Protein AF-A0A941B6Q7-F1 (afdb_monomer)

Nearest PDB structures (foldseek):
  4p0d-assembly1_A  TM=7.762E-01  e=2.749E-01  Streptococcus pyogenes MGAS10394
  2ww8-assembly1_A  TM=6.132E-01  e=9.251E-01  Streptococcus pneumoniae
  3rkp-assembly2_B  TM=2.914E-01  e=4.454E-02  Bacillus cereus ATCC 14579
  7sf2-assembly1_B  TM=4.853E-01  e=1.219E+00  Bacteroides cellulosilyticus DSM 14838
  1bf8-assembly1_A  TM=3.334E-01  e=3.476E+00  Escherichia coli

pLDDT: mean 83.56, std 17.42, range [37.22, 98.56]

Mean predicted aligned error: 9.11 Å

Foldseek 3Di:
DDDDDDDDDPDDPPPPDDDDDDWAFFAKEQEAALAPRHGDQWWKFWDPDDPQDPPPPPPDPVVVVVVCPPQAPTHTFDDDPDGRMGTDIDDPGDDPFTWMKIGDPLQQWAIAIEGHGTDDPVRQVVCVVVVHDDADRYFYAHTYGGPNHDDDQQFWWEWAFEAEPVRAGFAFKKKWKAFPVPRHTQWIWTYHLRRIITTTGDDPPPPDPDPFFDKGKIKMKIWGAPDQPPPDDPSCVSNSCSRHDYQYFDDPPDDGVSRSVNDDGPNRPFIDIDMDMITRRDYDYDPDHHYTD

Solvent-accessible surface area (backbone atoms only — not comparable to full-atom values): 17215 Å² total; per-residue (Å²): 136,87,76,83,78,79,81,78,85,82,70,84,83,74,74,75,77,84,82,84,81,87,81,52,79,42,38,34,40,36,33,19,30,60,88,76,70,43,64,30,91,60,47,46,28,35,77,82,52,72,80,88,58,88,66,78,78,65,96,45,76,69,58,51,57,73,71,46,71,83,73,70,92,54,46,65,50,53,69,52,100,52,77,27,29,31,49,40,59,61,54,102,75,66,62,65,60,41,47,35,38,41,40,33,95,76,33,37,35,32,65,47,31,36,36,42,53,50,73,48,70,69,57,52,50,53,43,57,73,68,68,52,82,80,75,84,52,63,46,65,34,39,33,34,41,17,82,62,43,81,76,64,95,57,42,28,33,40,43,48,37,32,19,33,87,86,66,48,56,36,47,60,24,39,37,41,33,24,36,61,88,79,70,42,81,48,39,62,29,34,19,31,85,64,8,33,27,34,34,56,46,54,84,70,77,84,84,60,94,60,6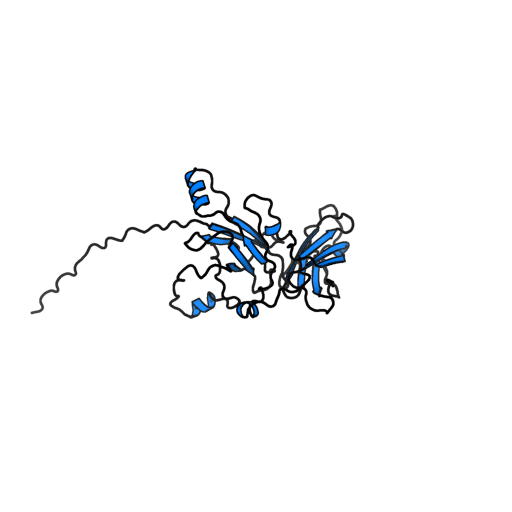0,80,60,48,72,49,54,32,32,37,39,39,30,22,55,73,60,82,71,75,85,61,57,82,78,42,70,70,35,94,64,63,76,55,66,73,40,73,43,63,58,86,92,56,87,55,50,51,36,63,58,72,55,77,54,85,71,36,70,25,64,34,76,48,78,45,81,44,36,44,48,33,70,43,65,69,96,62,67,46,68,40,112

Secondary structure (DSSP, 8-state):
--PPPPPP------PPPP------EEEEEEEEETTT-SBP--EEEESS----S-----SSHHHHHHH--TTS-PPBPEE-SSTTEEEEE--TT--SSEEEEEE-TTSSB--EEEEE----HHHHHHHHHTTPPPPP-EEEEEE-B-TT----TT--EEEEEEE-TTS-B-TT-EEEEEETTT--EEEEEEB-TTSEEEEE-----TT--PPTT-EEEEEEEEEE-SSPPP---TTGGG-TTTTPPEEEPPPTTS--TTTTT-SPPTT--EEEEEEEEEETT-EE--SSPEEP-

Radius of gyration: 25.25 Å; Cα contacts (8 Å, |Δi|>4): 572; chains: 1; bounding box: 82×73×62 Å

Structure (mmCIF, N/CA/C/O backbone):
data_AF-A0A941B6Q7-F1
#
_entry.id   AF-A0A941B6Q7-F1
#
loop_
_atom_site.group_PDB
_atom_site.id
_atom_site.type_symbol
_atom_site.label_atom_id
_atom_site.label_alt_id
_atom_site.label_comp_id
_atom_site.label_asym_id
_atom_site.label_entity_id
_atom_site.label_seq_id
_atom_site.pdbx_PDB_ins_code
_atom_site.Cartn_x
_atom_site.Cartn_y
_atom_site.Cartn_z
_atom_site.occupancy
_atom_site.B_iso_or_equiv
_atom_site.auth_seq_id
_atom_site.auth_comp_id
_atom_site.auth_asym_id
_atom_site.auth_atom_id
_atom_site.pdbx_PDB_model_num
ATOM 1 N N . MET A 1 1 ? 58.578 -56.220 -30.949 1.00 45.94 1 MET A N 1
ATOM 2 C CA . MET A 1 1 ? 59.125 -54.891 -31.292 1.00 45.94 1 MET A CA 1
ATOM 3 C C . MET A 1 1 ? 58.007 -53.874 -31.134 1.00 45.94 1 MET A C 1
ATOM 5 O O . MET A 1 1 ? 57.142 -53.781 -31.991 1.00 45.94 1 MET A O 1
ATOM 9 N N . THR A 1 2 ? 57.953 -53.215 -29.982 1.00 49.06 2 THR A N 1
ATOM 10 C CA . THR A 1 2 ? 56.969 -52.183 -29.631 1.00 49.06 2 THR A CA 1
ATOM 11 C C . THR A 1 2 ? 57.489 -50.838 -30.131 1.00 49.06 2 THR A C 1
ATOM 13 O O . THR A 1 2 ? 58.446 -50.300 -29.581 1.00 49.06 2 THR A O 1
ATOM 16 N N . GLY A 1 3 ? 56.914 -50.335 -31.226 1.00 57.09 3 GLY A N 1
ATOM 17 C CA . GLY A 1 3 ? 57.237 -49.008 -31.753 1.00 57.09 3 GLY A CA 1
ATOM 18 C C . GLY A 1 3 ? 56.698 -47.896 -30.839 1.00 57.09 3 GLY A C 1
ATOM 19 O O . GLY A 1 3 ? 55.658 -48.095 -30.207 1.00 57.09 3 GLY A O 1
ATOM 20 N N . PRO A 1 4 ? 57.386 -46.745 -30.738 1.00 64.12 4 PRO A N 1
ATOM 21 C CA . PRO A 1 4 ? 56.951 -45.640 -29.892 1.00 64.12 4 PRO A CA 1
ATOM 22 C C . PRO A 1 4 ? 55.638 -45.038 -30.409 1.00 64.12 4 PRO A C 1
ATOM 24 O O . PRO A 1 4 ? 55.461 -44.844 -31.613 1.00 64.12 4 PRO A O 1
ATOM 27 N N . LEU A 1 5 ? 54.718 -44.744 -29.485 1.00 67.94 5 LEU A N 1
ATOM 28 C CA . LEU A 1 5 ? 53.469 -44.046 -29.787 1.00 67.94 5 LEU A CA 1
ATOM 29 C C . LEU A 1 5 ? 53.766 -42.654 -30.380 1.00 67.94 5 LEU A C 1
ATOM 31 O O . LEU A 1 5 ? 54.642 -41.955 -29.863 1.00 67.94 5 LEU A O 1
ATOM 35 N N . PRO A 1 6 ? 53.028 -42.221 -31.418 1.00 72.44 6 PRO A N 1
ATOM 36 C CA . PRO A 1 6 ? 53.168 -40.875 -31.956 1.00 72.44 6 PRO A CA 1
ATOM 37 C C . PRO A 1 6 ? 52.765 -39.827 -30.901 1.00 72.44 6 PRO A C 1
ATOM 39 O O . PRO A 1 6 ? 51.826 -40.059 -30.131 1.00 72.44 6 PRO A O 1
ATOM 42 N N . PRO A 1 7 ? 53.450 -38.670 -30.849 1.00 71.88 7 PRO A N 1
ATOM 43 C CA . PRO A 1 7 ? 53.114 -37.603 -29.915 1.00 71.88 7 PRO A CA 1
ATOM 44 C C . PRO A 1 7 ? 51.705 -37.067 -30.193 1.00 71.88 7 PRO A C 1
ATOM 46 O O . PRO A 1 7 ? 51.319 -36.851 -31.343 1.00 71.88 7 PRO A O 1
ATOM 49 N N . ALA A 1 8 ? 50.938 -36.841 -29.125 1.00 70.44 8 ALA A N 1
ATOM 50 C CA . ALA A 1 8 ? 49.618 -36.232 -29.218 1.00 70.44 8 ALA A CA 1
ATOM 51 C C . ALA A 1 8 ? 49.725 -34.824 -29.843 1.00 70.44 8 ALA A C 1
ATOM 53 O O . ALA A 1 8 ? 50.617 -34.061 -29.458 1.00 70.44 8 ALA A O 1
ATOM 54 N N . PRO A 1 9 ? 48.836 -34.452 -30.782 1.00 65.06 9 PRO A N 1
ATOM 55 C CA . PRO A 1 9 ? 48.864 -33.132 -31.396 1.00 65.06 9 PRO A CA 1
ATOM 56 C C . PRO A 1 9 ? 48.583 -32.057 -30.339 1.00 65.06 9 PRO A C 1
ATOM 58 O O . PRO A 1 9 ? 47.464 -31.917 -29.848 1.00 65.06 9 PRO A O 1
ATOM 61 N N . GLN A 1 10 ? 49.612 -31.280 -29.997 1.00 62.62 10 GLN A N 1
ATOM 62 C CA . GLN A 1 10 ? 49.489 -30.058 -29.207 1.00 62.62 10 GLN A CA 1
ATOM 63 C C . GLN A 1 10 ? 48.934 -28.946 -30.105 1.00 62.62 10 GLN A C 1
ATOM 65 O O . GLN A 1 10 ? 49.665 -28.095 -30.606 1.00 62.62 10 GLN A O 1
ATOM 70 N N . GLY A 1 11 ? 47.627 -28.983 -30.366 1.00 66.06 11 GLY A N 1
ATOM 71 C CA . GLY A 1 11 ? 46.935 -27.851 -30.975 1.00 66.06 11 GLY A CA 1
ATOM 72 C C . GLY A 1 11 ? 46.950 -26.654 -30.013 1.00 66.06 11 GLY A C 1
ATOM 73 O O . GLY A 1 11 ? 46.722 -26.849 -28.815 1.00 66.06 11 GLY A O 1
ATOM 74 N N . PRO A 1 12 ? 47.209 -25.421 -30.482 1.00 64.50 12 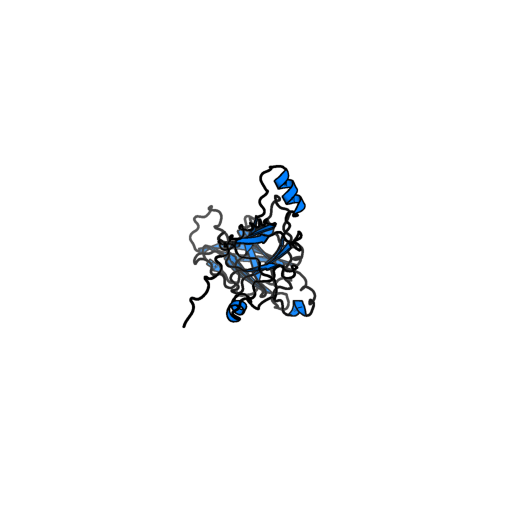PRO A N 1
ATOM 75 C CA . PRO A 1 12 ? 47.154 -24.247 -29.624 1.00 64.50 12 PRO A CA 1
ATOM 76 C C . PRO A 1 12 ? 45.722 -24.061 -29.110 1.00 64.50 12 PRO A C 1
ATOM 78 O O . PRO A 1 12 ? 44.802 -23.774 -29.876 1.00 64.50 12 PRO A O 1
ATOM 81 N N . PHE A 1 13 ? 45.533 -24.213 -27.798 1.00 60.62 13 PHE A N 1
ATOM 82 C CA . PHE A 1 13 ? 44.330 -23.782 -27.089 1.00 60.62 13 PHE A CA 1
ATOM 83 C C . PHE A 1 13 ? 44.288 -22.244 -27.116 1.00 60.62 13 PHE A C 1
ATOM 85 O O . PHE A 1 13 ? 44.667 -21.571 -26.160 1.00 60.62 13 PHE A O 1
ATOM 92 N N . LEU A 1 14 ? 43.868 -21.659 -28.239 1.00 60.50 14 LEU A N 1
ATOM 93 C CA . LEU A 1 14 ? 43.479 -20.254 -28.268 1.00 60.50 14 LEU A CA 1
ATOM 94 C C . LEU A 1 14 ? 42.185 -20.144 -27.463 1.00 60.50 14 LEU A C 1
ATOM 96 O O . LEU A 1 14 ? 41.106 -20.493 -27.942 1.00 60.50 14 LEU A O 1
ATOM 100 N N . ALA A 1 15 ? 42.307 -19.714 -26.206 1.00 62.47 15 ALA A N 1
ATOM 101 C CA . ALA A 1 15 ? 41.162 -19.380 -25.378 1.00 62.47 15 ALA A CA 1
ATOM 102 C C . ALA A 1 15 ? 40.308 -18.360 -26.143 1.00 62.47 15 ALA A C 1
ATOM 104 O O . ALA A 1 15 ? 40.776 -17.264 -26.455 1.00 62.47 15 ALA A O 1
ATOM 105 N N . ALA A 1 16 ? 39.077 -18.742 -26.492 1.00 75.69 16 ALA A N 1
ATOM 106 C CA . ALA A 1 16 ? 38.140 -17.840 -27.141 1.00 75.69 16 ALA A CA 1
ATOM 107 C C . ALA A 1 16 ? 38.043 -16.549 -26.314 1.00 75.69 16 ALA A C 1
ATOM 109 O O . ALA A 1 16 ? 37.858 -16.605 -25.095 1.00 75.69 16 ALA A O 1
ATOM 110 N N . ALA A 1 17 ? 38.203 -15.398 -26.971 1.00 73.44 17 ALA A N 1
ATOM 111 C CA . ALA A 1 17 ? 38.129 -14.110 -26.298 1.00 73.44 17 ALA A CA 1
ATOM 112 C C . ALA A 1 17 ? 36.790 -13.992 -25.543 1.00 73.44 17 ALA A C 1
ATOM 114 O O . ALA A 1 17 ? 35.747 -14.395 -26.074 1.00 73.44 17 ALA A O 1
ATOM 115 N N . PRO A 1 18 ? 36.787 -13.464 -24.307 1.00 75.19 18 PRO A N 1
ATOM 116 C CA . PRO A 1 18 ? 35.570 -13.367 -23.518 1.00 75.19 18 PRO A CA 1
ATOM 117 C C . PRO A 1 18 ? 34.550 -12.474 -24.232 1.00 75.19 18 PRO A C 1
ATOM 119 O O . PRO A 1 18 ? 34.793 -11.295 -24.483 1.00 75.19 18 PRO A O 1
ATOM 122 N N . VAL A 1 19 ? 33.379 -13.034 -24.540 1.00 75.06 19 VAL A N 1
ATOM 123 C CA . VAL A 1 19 ? 32.252 -12.270 -25.084 1.00 75.06 19 VAL A CA 1
ATOM 124 C C . VAL A 1 19 ? 31.623 -11.470 -23.946 1.00 75.06 19 VAL A C 1
ATOM 126 O O . VAL A 1 19 ? 30.899 -12.014 -23.110 1.00 75.06 19 VAL A O 1
ATOM 129 N N . VAL A 1 20 ? 31.889 -10.165 -23.909 1.00 68.62 20 VAL A N 1
ATOM 130 C CA . VAL A 1 20 ? 31.263 -9.251 -22.947 1.00 68.62 20 VAL A CA 1
ATOM 131 C C . VAL A 1 20 ? 29.843 -8.936 -23.412 1.00 68.62 20 VAL A C 1
ATOM 133 O O . VAL A 1 20 ? 29.638 -8.333 -24.464 1.00 68.62 20 VAL A O 1
ATOM 136 N N . ARG A 1 21 ? 28.842 -9.342 -22.623 1.00 73.38 21 ARG A N 1
ATOM 137 C CA . ARG A 1 21 ? 27.436 -8.977 -22.847 1.00 73.38 21 ARG A CA 1
ATOM 138 C C . ARG A 1 21 ? 27.035 -7.846 -21.909 1.00 73.38 21 ARG A C 1
ATOM 140 O O . ARG A 1 21 ? 26.942 -8.038 -20.698 1.00 73.38 21 ARG A O 1
ATOM 147 N N . THR A 1 22 ? 26.764 -6.676 -22.476 1.00 76.44 22 THR A N 1
ATOM 148 C CA . THR A 1 22 ? 26.236 -5.530 -21.729 1.00 76.44 22 THR A CA 1
ATOM 149 C C . THR A 1 22 ? 24.717 -5.623 -21.657 1.00 76.44 22 THR A C 1
ATOM 151 O O . THR A 1 22 ? 24.037 -5.621 -22.681 1.00 76.44 22 THR A O 1
ATOM 154 N N . HIS A 1 23 ? 24.172 -5.676 -20.442 1.00 81.81 23 HIS A N 1
ATOM 155 C CA . HIS A 1 23 ? 22.730 -5.642 -20.208 1.00 81.81 23 HIS A CA 1
ATOM 156 C C . HIS A 1 23 ? 22.308 -4.271 -19.680 1.00 81.81 23 HIS A C 1
ATOM 158 O O . HIS A 1 23 ? 22.921 -3.749 -18.748 1.00 81.81 23 HIS A O 1
ATOM 164 N N . ARG A 1 24 ? 21.228 -3.712 -20.235 1.00 88.06 24 ARG A N 1
ATOM 165 C CA . ARG A 1 24 ? 20.647 -2.447 -19.767 1.00 88.06 24 ARG A CA 1
ATOM 166 C C . ARG A 1 24 ? 19.507 -2.702 -18.788 1.00 8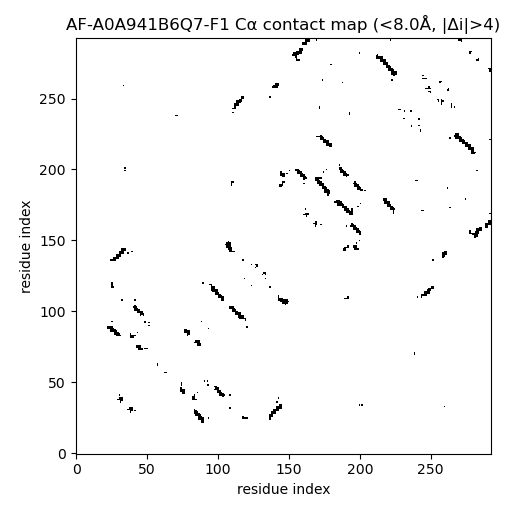8.06 24 ARG A C 1
ATOM 168 O O . ARG A 1 24 ? 18.658 -3.563 -19.016 1.00 88.06 24 ARG A O 1
ATOM 175 N N . LEU A 1 25 ? 19.493 -1.943 -17.696 1.00 89.38 25 LEU A N 1
ATOM 176 C CA . LEU A 1 25 ? 18.421 -1.974 -16.703 1.00 89.38 25 LEU A CA 1
ATOM 177 C C . LEU A 1 25 ? 17.181 -1.268 -17.263 1.00 89.38 25 LEU A C 1
ATOM 179 O O . LEU A 1 25 ? 17.264 -0.085 -17.581 1.00 89.38 25 LEU A O 1
ATOM 183 N N . ALA A 1 26 ? 16.055 -1.976 -17.328 1.00 90.88 26 ALA A N 1
ATOM 184 C CA . ALA A 1 26 ? 14.756 -1.398 -17.664 1.00 90.88 26 ALA A CA 1
ATOM 185 C C . ALA A 1 26 ? 14.100 -0.772 -16.426 1.00 90.88 26 ALA A C 1
ATOM 187 O O . ALA A 1 26 ? 13.717 0.394 -16.443 1.00 90.88 26 ALA A O 1
ATOM 188 N N . LEU A 1 27 ? 14.038 -1.530 -15.326 1.00 92.44 27 LEU A N 1
ATOM 189 C CA . LEU A 1 27 ? 13.395 -1.111 -14.083 1.00 92.44 27 LEU A CA 1
ATOM 190 C C . LEU A 1 27 ? 14.100 -1.727 -12.870 1.00 92.44 27 LEU A C 1
ATOM 192 O O . LEU A 1 27 ? 14.377 -2.927 -12.835 1.00 92.44 27 LEU A O 1
ATOM 196 N N . GLY A 1 28 ? 14.363 -0.909 -11.857 1.00 93.44 28 GLY A N 1
ATOM 197 C CA . GLY A 1 28 ? 14.700 -1.345 -10.508 1.00 93.44 28 GLY A CA 1
ATOM 198 C C . GLY A 1 28 ? 13.508 -1.154 -9.572 1.00 93.44 28 GLY A C 1
ATOM 199 O O . GLY A 1 28 ? 12.857 -0.116 -9.609 1.00 93.44 28 GLY A O 1
ATOM 200 N N . LEU A 1 29 ? 13.241 -2.121 -8.701 1.00 95.62 29 LEU A N 1
ATOM 201 C CA . LEU A 1 29 ? 12.259 -1.983 -7.624 1.00 95.62 29 LEU A CA 1
ATOM 202 C C . LEU A 1 29 ? 12.959 -2.205 -6.289 1.00 95.62 29 LEU A C 1
ATOM 204 O O . LEU A 1 29 ? 13.629 -3.219 -6.114 1.00 95.62 29 LEU A O 1
ATOM 208 N N . GLN A 1 30 ? 12.811 -1.276 -5.353 1.00 96.38 30 GLN A N 1
ATOM 209 C CA . GLN A 1 30 ? 13.230 -1.437 -3.967 1.00 96.38 30 GLN A CA 1
ATOM 210 C C . GLN A 1 30 ? 11.986 -1.528 -3.092 1.00 96.38 30 GLN A C 1
ATOM 212 O O . GLN A 1 30 ? 11.357 -0.513 -2.815 1.00 96.38 30 GLN A O 1
ATOM 217 N N . VAL A 1 31 ? 11.632 -2.729 -2.650 1.00 97.88 31 VAL A N 1
ATOM 218 C CA . VAL A 1 31 ? 10.495 -2.919 -1.750 1.00 97.88 31 VAL A CA 1
ATOM 219 C C . VAL A 1 31 ? 10.936 -2.736 -0.302 1.00 97.88 31 VAL A C 1
ATOM 221 O O . VAL A 1 31 ? 11.939 -3.315 0.125 1.00 97.88 31 VAL A O 1
ATOM 224 N N . VAL A 1 32 ? 10.186 -1.934 0.446 1.00 98.00 32 VAL A N 1
ATOM 225 C CA . VAL A 1 32 ? 10.488 -1.547 1.826 1.00 98.00 32 VAL A CA 1
ATOM 226 C C . VAL A 1 32 ? 9.286 -1.734 2.742 1.00 98.00 32 VAL A C 1
ATOM 228 O O . VAL A 1 32 ? 8.140 -1.628 2.316 1.00 98.00 32 VAL A O 1
ATOM 231 N N . ASP A 1 33 ? 9.558 -1.984 4.014 1.00 97.38 33 ASP A N 1
ATOM 232 C CA . ASP A 1 33 ? 8.580 -1.945 5.093 1.00 97.38 33 ASP A CA 1
ATOM 233 C C . ASP A 1 33 ? 8.103 -0.498 5.292 1.00 97.38 33 ASP A C 1
ATOM 235 O O . ASP A 1 33 ? 8.911 0.383 5.590 1.00 97.38 33 ASP A O 1
ATOM 239 N N . ALA A 1 34 ? 6.801 -0.248 5.129 1.00 96.56 34 ALA A N 1
ATOM 240 C CA . ALA A 1 34 ? 6.215 1.083 5.277 1.00 96.56 34 ALA A CA 1
ATOM 241 C C . ALA A 1 34 ? 6.426 1.686 6.678 1.00 96.56 34 ALA A C 1
ATOM 243 O O . ALA A 1 34 ? 6.506 2.904 6.806 1.00 96.56 34 ALA A O 1
ATOM 244 N N . LEU A 1 35 ? 6.540 0.856 7.723 1.00 93.69 35 LEU A N 1
ATOM 245 C CA . LEU A 1 35 ? 6.751 1.329 9.093 1.00 93.69 35 LEU A CA 1
ATOM 246 C C . LEU A 1 35 ? 8.217 1.622 9.394 1.00 93.69 35 LEU A C 1
ATOM 248 O O . LEU A 1 35 ? 8.528 2.596 10.073 1.00 93.69 35 LEU A O 1
ATOM 252 N N . ARG A 1 36 ? 9.116 0.739 8.952 1.00 93.00 36 ARG A N 1
ATOM 253 C CA . ARG A 1 36 ? 10.540 0.792 9.332 1.00 93.00 36 ARG A CA 1
ATOM 254 C C . ARG A 1 36 ? 11.414 1.487 8.297 1.00 93.00 36 ARG A C 1
ATOM 256 O O . ARG A 1 36 ? 12.537 1.857 8.602 1.00 93.00 36 ARG A O 1
ATOM 263 N N . GLY A 1 37 ? 10.941 1.609 7.062 1.00 94.56 37 GLY A N 1
ATOM 264 C CA . GLY A 1 37 ? 11.715 2.102 5.925 1.00 94.56 37 GLY A CA 1
ATOM 265 C C . GLY A 1 37 ? 12.783 1.131 5.401 1.00 94.56 37 GLY A C 1
ATOM 266 O O . GLY A 1 37 ? 13.388 1.413 4.362 1.00 94.56 37 GLY A O 1
ATOM 267 N N . GLU A 1 38 ? 12.971 -0.002 6.079 1.00 94.88 38 GLU A N 1
ATOM 268 C CA . GLU A 1 38 ? 13.951 -1.046 5.778 1.00 94.88 38 GLU A CA 1
ATOM 269 C C . GLU A 1 38 ? 13.525 -1.944 4.610 1.00 94.88 38 GLU A C 1
ATOM 271 O O . GLU A 1 38 ? 12.330 -2.062 4.334 1.00 94.88 38 GLU A O 1
ATOM 276 N N . PRO A 1 39 ? 14.459 -2.628 3.922 1.00 95.88 39 PRO A N 1
ATOM 277 C CA . PRO A 1 39 ? 14.110 -3.582 2.876 1.00 95.88 39 PRO A CA 1
ATOM 278 C C . PRO A 1 39 ? 13.163 -4.685 3.364 1.00 95.88 39 PRO A C 1
ATOM 280 O O . PRO A 1 39 ? 13.448 -5.381 4.339 1.00 95.88 39 PRO A O 1
ATOM 283 N 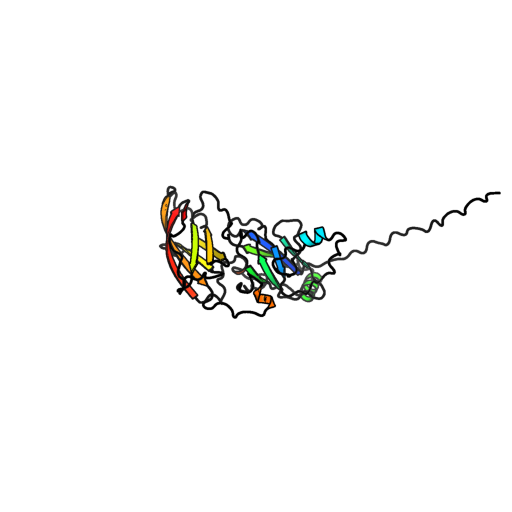N . ALA A 1 40 ? 12.064 -4.894 2.639 1.00 94.50 40 ALA A N 1
ATOM 284 C CA . ALA A 1 40 ? 11.107 -5.946 2.954 1.00 94.50 40 ALA A CA 1
ATOM 285 C C . ALA A 1 40 ? 11.550 -7.294 2.362 1.00 94.50 40 ALA A C 1
ATOM 287 O O . ALA A 1 40 ? 12.018 -7.381 1.221 1.00 94.50 40 ALA A O 1
ATOM 288 N N . ASP A 1 41 ? 11.371 -8.368 3.130 1.00 92.38 41 ASP A N 1
ATOM 289 C CA . ASP A 1 41 ? 11.603 -9.735 2.666 1.00 92.38 41 ASP A CA 1
ATOM 290 C C . ASP A 1 41 ? 10.339 -10.287 1.993 1.00 92.38 41 ASP A C 1
ATOM 292 O O . ASP A 1 41 ? 9.502 -10.942 2.611 1.00 92.38 41 ASP A O 1
ATOM 296 N N . VAL A 1 42 ? 10.188 -9.945 0.715 1.00 92.25 42 VAL A N 1
ATOM 297 C CA . VAL A 1 42 ? 9.029 -10.268 -0.127 1.00 92.25 42 VAL A CA 1
ATOM 298 C C . VAL A 1 42 ? 9.472 -10.886 -1.454 1.00 92.25 42 VAL A C 1
ATOM 300 O O . VAL A 1 42 ? 10.650 -10.851 -1.817 1.00 92.25 42 VAL A O 1
ATOM 303 N N . ALA A 1 43 ? 8.520 -11.413 -2.218 1.00 90.69 43 ALA A N 1
ATOM 304 C CA . ALA A 1 43 ? 8.702 -11.778 -3.616 1.00 90.69 43 ALA A CA 1
ATOM 305 C C . ALA A 1 43 ? 8.064 -10.731 -4.541 1.00 90.69 43 ALA A C 1
ATOM 307 O O . ALA A 1 43 ? 7.045 -10.129 -4.203 1.00 90.69 43 ALA A O 1
ATOM 308 N N . VAL A 1 44 ? 8.645 -10.558 -5.734 1.00 91.12 44 VAL A N 1
ATOM 309 C CA . VAL A 1 44 ? 8.062 -9.756 -6.817 1.00 91.12 44 VAL A CA 1
ATOM 310 C C . VAL A 1 44 ? 7.925 -10.620 -8.066 1.00 91.12 44 VAL A C 1
ATOM 312 O O . VAL A 1 44 ? 8.906 -11.218 -8.513 1.00 91.12 44 VAL A O 1
ATOM 315 N N . ALA A 1 45 ? 6.720 -10.701 -8.622 1.00 89.25 45 ALA A N 1
ATOM 316 C CA . ALA A 1 45 ? 6.418 -11.424 -9.856 1.00 89.25 45 ALA A CA 1
ATOM 317 C C . ALA A 1 45 ? 5.906 -10.481 -10.948 1.00 89.25 45 ALA A C 1
ATOM 319 O O . ALA A 1 45 ? 5.329 -9.445 -10.635 1.00 89.25 45 ALA A O 1
ATOM 320 N N . VAL A 1 46 ? 6.107 -10.847 -12.213 1.00 86.81 46 VAL A N 1
ATOM 321 C CA . VAL A 1 46 ? 5.619 -10.108 -13.387 1.00 86.81 46 VAL A CA 1
ATOM 322 C C . VAL A 1 46 ? 4.441 -10.864 -13.997 1.00 86.81 46 VAL A C 1
ATOM 324 O O . VAL A 1 46 ? 4.537 -12.071 -14.195 1.00 86.81 46 VAL A O 1
ATOM 327 N N . GLU A 1 47 ? 3.331 -10.180 -14.277 1.00 82.75 47 GLU A N 1
ATOM 328 C CA . GLU A 1 47 ? 2.090 -10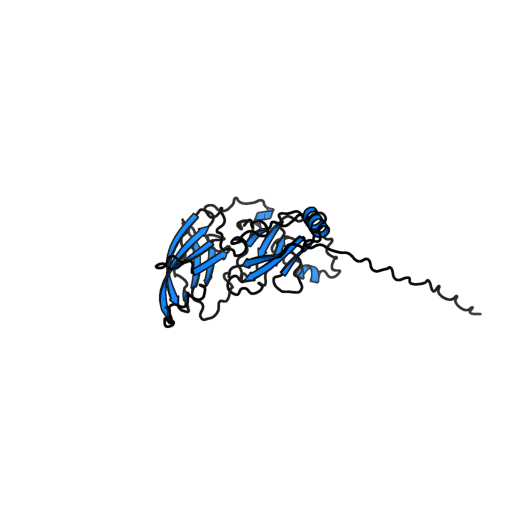.844 -14.718 1.00 82.75 47 GLU A CA 1
ATOM 329 C C . GLU A 1 47 ? 2.056 -11.183 -16.213 1.00 82.75 47 GLU A C 1
ATOM 331 O O . GLU A 1 47 ? 1.504 -12.209 -16.594 1.00 82.75 47 GLU A O 1
ATOM 336 N N . GLU A 1 48 ? 2.646 -10.341 -17.063 1.00 71.38 48 GLU A N 1
ATOM 337 C CA . GLU A 1 48 ? 2.389 -10.359 -18.516 1.00 71.38 48 GLU A CA 1
ATOM 338 C C . GLU A 1 48 ? 3.617 -10.712 -19.359 1.00 71.38 48 GLU A C 1
ATOM 340 O O . GLU A 1 48 ? 3.610 -10.567 -20.578 1.00 71.38 48 GLU A O 1
ATOM 345 N N . VAL A 1 49 ? 4.690 -11.191 -18.730 1.00 57.75 49 VAL A N 1
ATOM 346 C CA . VAL A 1 49 ? 5.899 -11.605 -19.447 1.00 57.75 49 VAL A CA 1
ATOM 347 C C . VAL A 1 49 ? 5.891 -13.131 -19.554 1.00 57.75 49 VAL A C 1
ATOM 349 O O . VAL A 1 49 ? 6.103 -13.797 -18.543 1.00 57.75 49 VAL A O 1
ATOM 352 N N . PRO A 1 50 ? 5.682 -13.730 -20.745 1.00 50.97 50 PRO A N 1
ATOM 353 C CA . PRO A 1 50 ? 6.002 -15.139 -20.959 1.00 50.97 50 PRO A CA 1
ATOM 354 C C . PRO A 1 50 ? 7.474 -15.352 -20.582 1.00 50.97 50 PRO A C 1
ATOM 356 O O . PRO A 1 50 ? 8.280 -14.483 -20.926 1.00 50.97 50 PRO A O 1
ATOM 359 N N . PRO A 1 51 ? 7.852 -16.452 -19.901 1.00 49.25 51 PRO A N 1
ATOM 360 C CA . PRO A 1 51 ? 9.196 -16.637 -19.349 1.00 49.25 51 PRO A CA 1
ATOM 361 C C . PRO A 1 51 ? 10.268 -16.290 -20.392 1.00 49.25 51 PRO A C 1
ATOM 363 O O . PRO A 1 51 ? 10.424 -16.974 -21.400 1.00 49.25 51 PRO A O 1
ATOM 366 N N . SER A 1 52 ? 10.957 -15.165 -20.181 1.00 39.72 52 SER A N 1
ATOM 367 C CA . SER A 1 52 ? 11.792 -14.501 -21.194 1.00 39.72 52 SER A CA 1
ATOM 368 C C . SER A 1 52 ? 13.209 -15.060 -21.284 1.00 39.72 52 SER A C 1
ATOM 370 O O . SER A 1 52 ? 13.993 -14.653 -22.139 1.00 39.72 52 SER A O 1
ATOM 372 N N . HIS A 1 53 ? 13.545 -16.029 -20.442 1.00 39.12 53 HIS A N 1
ATOM 373 C CA . HIS A 1 53 ? 14.823 -16.709 -20.480 1.00 39.12 53 HIS A CA 1
ATOM 374 C C . HIS A 1 53 ? 14.577 -18.208 -20.442 1.00 39.12 53 HIS A C 1
ATOM 376 O O . HIS A 1 53 ? 13.795 -18.691 -19.620 1.00 39.12 53 HIS A O 1
ATOM 382 N N . ALA A 1 54 ? 15.272 -18.946 -21.313 1.00 38.62 54 ALA A N 1
ATOM 383 C CA . ALA A 1 54 ? 15.565 -20.343 -21.050 1.00 38.62 54 ALA A CA 1
ATOM 384 C C . ALA A 1 54 ? 16.271 -20.374 -19.692 1.00 38.62 54 ALA A C 1
ATOM 386 O O . ALA A 1 54 ? 17.467 -20.103 -19.591 1.00 38.62 54 ALA A O 1
ATOM 387 N N . MET A 1 55 ? 15.489 -20.588 -18.633 1.00 39.56 55 MET A N 1
ATOM 388 C CA . MET A 1 55 ? 16.006 -20.855 -17.304 1.00 39.56 55 MET A CA 1
ATOM 389 C C . MET A 1 55 ? 17.041 -21.963 -17.490 1.00 39.56 55 MET A C 1
ATOM 391 O O . MET A 1 55 ? 16.692 -22.978 -18.108 1.00 39.56 55 MET A O 1
ATOM 395 N N . PRO A 1 56 ? 18.302 -21.785 -17.051 1.00 37.22 56 PRO A N 1
ATOM 396 C CA . PRO A 1 56 ? 19.260 -22.875 -17.090 1.00 37.22 56 PRO A CA 1
ATOM 397 C C . PRO A 1 56 ? 18.590 -24.069 -16.418 1.00 37.22 56 PRO A C 1
ATOM 399 O O . PRO A 1 56 ? 18.185 -23.982 -15.258 1.00 37.22 56 PRO A O 1
ATOM 402 N N . ARG A 1 57 ? 18.367 -25.137 -17.195 1.00 37.31 57 ARG A N 1
ATOM 403 C CA . ARG A 1 57 ? 17.746 -26.365 -16.702 1.00 37.31 57 ARG A CA 1
ATOM 404 C C . ARG A 1 57 ? 18.618 -26.844 -15.543 1.00 37.31 57 ARG A C 1
ATOM 406 O O . ARG A 1 57 ? 19.776 -27.181 -15.794 1.00 37.31 57 ARG A O 1
ATOM 413 N N . PRO A 1 58 ? 18.128 -26.860 -14.293 1.00 41.59 58 PRO A N 1
ATOM 414 C CA . PRO A 1 58 ? 18.908 -27.432 -13.217 1.00 41.59 58 PRO A CA 1
ATOM 415 C C . PRO A 1 58 ? 18.970 -28.929 -13.498 1.00 41.59 58 PRO A C 1
ATOM 417 O O . PRO A 1 58 ? 17.931 -29.580 -13.601 1.00 41.59 58 PRO A O 1
ATOM 420 N N . ALA A 1 59 ? 20.172 -29.487 -13.606 1.00 50.69 59 ALA A N 1
ATOM 421 C CA . ALA A 1 59 ? 20.377 -30.934 -13.695 1.00 50.69 59 ALA A CA 1
ATOM 422 C C . ALA A 1 59 ? 19.874 -31.689 -12.441 1.00 50.69 59 ALA A C 1
ATOM 424 O O . ALA A 1 59 ? 19.955 -32.910 -12.380 1.00 50.69 59 ALA A O 1
ATOM 425 N N . VAL A 1 60 ? 19.334 -30.979 -11.443 1.00 48.66 60 VAL A N 1
ATOM 426 C CA . VAL A 1 60 ? 18.898 -31.518 -10.158 1.00 48.66 60 VAL A CA 1
ATOM 427 C C . VAL A 1 60 ? 17.466 -31.056 -9.889 1.00 48.66 60 VAL A C 1
ATOM 429 O O . VAL A 1 60 ? 17.205 -29.891 -9.582 1.00 48.66 60 VAL A O 1
ATOM 432 N N . ARG A 1 61 ? 16.521 -31.987 -10.035 1.00 44.75 61 ARG A N 1
ATOM 433 C CA . ARG A 1 61 ? 15.068 -31.795 -9.867 1.00 44.75 61 ARG A CA 1
ATOM 434 C C . ARG A 1 61 ? 14.675 -31.241 -8.482 1.00 44.75 61 ARG A C 1
ATOM 436 O O . ARG A 1 61 ? 13.614 -30.638 -8.365 1.00 44.75 61 ARG A O 1
ATOM 443 N N . GLU A 1 62 ? 15.542 -31.350 -7.474 1.00 44.38 62 GLU A N 1
ATOM 444 C CA . GLU A 1 62 ? 15.338 -30.792 -6.125 1.00 44.38 62 GLU A CA 1
ATOM 445 C C . GLU A 1 62 ? 15.558 -29.269 -6.040 1.00 44.38 62 GLU A C 1
ATOM 447 O O . GLU A 1 62 ? 14.863 -28.590 -5.287 1.00 44.38 62 GLU A O 1
ATOM 452 N N . ALA A 1 63 ? 16.424 -28.677 -6.872 1.00 45.81 63 ALA A N 1
ATOM 453 C CA . ALA A 1 63 ? 16.612 -27.218 -6.910 1.00 45.81 63 ALA A CA 1
ATOM 454 C C . ALA A 1 63 ? 15.467 -26.499 -7.648 1.00 45.81 63 ALA A C 1
ATOM 456 O O . ALA A 1 63 ? 15.137 -25.351 -7.347 1.00 45.81 63 ALA A O 1
ATOM 457 N N . ALA A 1 64 ? 14.817 -27.188 -8.591 1.00 43.00 64 ALA A N 1
ATOM 458 C CA . ALA A 1 64 ? 13.625 -26.681 -9.262 1.00 43.00 64 ALA A CA 1
ATOM 459 C C . ALA A 1 64 ? 12.435 -26.574 -8.297 1.00 43.00 64 ALA A C 1
ATOM 461 O O . ALA A 1 64 ? 11.671 -25.628 -8.425 1.00 43.00 64 ALA A O 1
ATOM 462 N N . ALA A 1 65 ? 12.325 -27.454 -7.296 1.00 42.66 65 ALA A N 1
ATOM 463 C CA . ALA A 1 65 ? 11.325 -27.352 -6.229 1.00 42.66 65 ALA A CA 1
ATOM 464 C C . ALA A 1 65 ? 11.605 -26.199 -5.239 1.00 42.66 65 ALA A C 1
ATOM 466 O O . ALA A 1 65 ? 10.677 -25.685 -4.627 1.00 42.66 65 ALA A O 1
ATOM 467 N N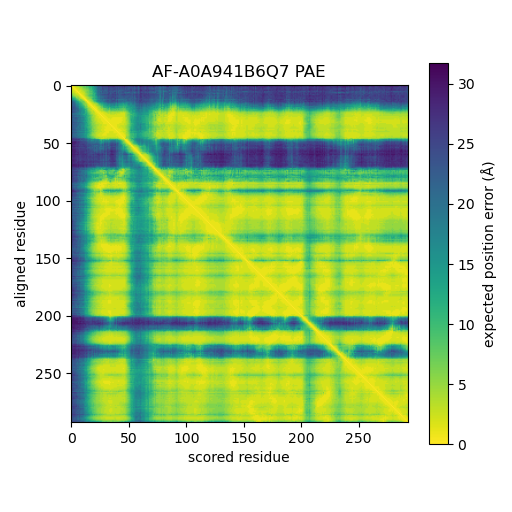 . ALA A 1 66 ? 12.857 -25.736 -5.124 1.00 43.47 66 ALA A N 1
ATOM 468 C CA . ALA A 1 66 ? 13.220 -24.533 -4.363 1.00 43.47 66 ALA A CA 1
ATOM 469 C C . ALA A 1 66 ? 13.056 -23.223 -5.174 1.00 43.47 66 ALA A C 1
ATOM 471 O O . ALA A 1 66 ? 12.863 -22.149 -4.602 1.00 43.47 66 ALA A O 1
ATOM 472 N N . LEU A 1 67 ? 13.107 -23.302 -6.511 1.00 41.47 67 LEU A N 1
ATOM 473 C CA . LEU A 1 67 ? 12.851 -22.190 -7.442 1.00 41.47 67 LEU A CA 1
ATOM 474 C C . LEU A 1 67 ? 11.366 -22.062 -7.837 1.00 41.47 67 LEU A C 1
ATOM 476 O O . LEU A 1 67 ? 10.914 -20.963 -8.163 1.00 41.47 67 LEU A O 1
ATOM 480 N N . TYR A 1 68 ? 10.597 -23.150 -7.755 1.00 40.69 68 TYR A N 1
ATOM 481 C CA . TYR A 1 68 ? 9.136 -23.157 -7.761 1.00 40.69 68 TYR A CA 1
ATOM 482 C C . TYR A 1 68 ? 8.635 -22.977 -6.330 1.00 40.69 68 TYR A C 1
ATOM 484 O O . TYR A 1 68 ? 8.462 -23.935 -5.591 1.00 40.69 68 TYR A O 1
ATOM 492 N N . ASN A 1 69 ? 8.333 -21.744 -5.939 1.00 45.81 69 ASN A N 1
ATOM 493 C CA . ASN A 1 69 ? 7.359 -21.559 -4.871 1.00 45.81 69 ASN A CA 1
ATOM 494 C C . ASN A 1 69 ? 5.967 -21.684 -5.536 1.00 45.81 69 ASN A C 1
ATOM 496 O O . ASN A 1 69 ? 5.626 -20.821 -6.352 1.00 45.81 69 ASN A O 1
ATOM 500 N N . PRO A 1 70 ? 5.198 -22.762 -5.288 1.00 44.84 70 PRO A N 1
ATOM 501 C CA . PRO A 1 70 ? 4.078 -23.211 -6.126 1.00 44.84 70 PRO A CA 1
ATOM 502 C C . PRO A 1 70 ? 2.822 -22.324 -6.094 1.00 44.84 70 PRO A C 1
ATOM 504 O O . PRO A 1 70 ? 1.796 -22.708 -6.639 1.00 44.84 70 PRO A O 1
ATOM 507 N N . GLY A 1 71 ? 2.863 -21.135 -5.492 1.00 42.91 71 GLY A N 1
ATOM 508 C CA . GLY A 1 71 ? 1.645 -20.368 -5.245 1.00 42.91 71 GLY A CA 1
ATOM 509 C C . GLY A 1 71 ? 0.935 -19.807 -6.482 1.00 42.91 71 GLY A C 1
ATOM 510 O O . GLY A 1 71 ? -0.256 -19.564 -6.383 1.00 42.91 71 GLY A O 1
ATOM 511 N N . MET A 1 72 ? 1.630 -19.544 -7.603 1.00 55.25 72 MET A N 1
ATOM 512 C CA . MET A 1 72 ? 1.097 -18.599 -8.609 1.00 55.25 72 MET A CA 1
ATOM 513 C C . MET A 1 72 ? 1.498 -18.796 -10.081 1.00 55.25 72 MET A C 1
ATOM 515 O O . MET A 1 72 ? 0.946 -18.115 -10.938 1.00 55.25 72 MET A O 1
ATOM 519 N N . GLY A 1 73 ? 2.489 -19.634 -10.409 1.00 55.69 73 GLY A N 1
ATOM 520 C CA . GLY A 1 73 ? 2.924 -19.856 -11.804 1.00 55.69 73 GLY A CA 1
ATOM 521 C C . GLY A 1 73 ? 3.540 -18.651 -12.548 1.00 55.69 73 GLY A C 1
ATOM 522 O O . GLY A 1 73 ? 3.909 -18.791 -13.711 1.00 55.69 73 GLY A O 1
ATOM 523 N N . LEU A 1 74 ? 3.682 -17.483 -11.907 1.00 58.53 74 LEU A N 1
ATOM 524 C CA . LEU A 1 74 ? 4.212 -16.259 -12.525 1.00 58.53 74 LEU A CA 1
ATOM 525 C C . LEU A 1 74 ? 5.751 -16.167 -12.456 1.00 58.53 74 LEU A C 1
ATOM 527 O O . LEU A 1 74 ? 6.335 -16.504 -11.417 1.00 58.53 74 LEU A O 1
ATOM 531 N N . PRO A 1 75 ? 6.426 -15.632 -13.495 1.00 65.31 75 PRO A N 1
ATOM 532 C CA . PRO A 1 75 ? 7.862 -15.366 -13.453 1.00 65.31 75 PRO A CA 1
ATOM 533 C C . PRO A 1 75 ? 8.237 -14.376 -12.345 1.00 65.31 75 PRO A C 1
ATOM 535 O O . PRO A 1 75 ? 7.681 -13.281 -12.244 1.00 65.31 75 PRO A O 1
ATOM 538 N N . ARG A 1 76 ? 9.216 -14.749 -11.516 1.00 73.44 76 ARG A N 1
ATOM 539 C CA . ARG A 1 76 ? 9.760 -13.892 -10.452 1.00 73.44 76 ARG A CA 1
ATOM 540 C C . ARG A 1 76 ? 10.858 -12.980 -10.992 1.00 73.44 76 ARG A C 1
ATOM 542 O O . ARG A 1 76 ? 11.713 -13.427 -11.753 1.00 73.44 76 ARG A O 1
ATOM 549 N N . LEU A 1 77 ? 10.877 -11.723 -10.548 1.00 76.69 77 LEU A N 1
ATOM 550 C CA . LEU A 1 77 ? 12.013 -10.836 -10.793 1.00 76.69 77 LEU A CA 1
ATOM 551 C C . LEU A 1 77 ? 13.231 -11.311 -10.000 1.00 76.69 77 LEU A C 1
ATOM 553 O O . LEU A 1 77 ? 13.132 -11.691 -8.831 1.00 76.69 77 LEU A O 1
ATOM 557 N N . THR A 1 78 ? 14.403 -11.233 -10.623 1.00 73.69 78 THR A N 1
ATOM 558 C CA . THR A 1 78 ? 15.662 -11.599 -9.976 1.00 73.69 78 THR A CA 1
ATOM 559 C C . THR A 1 78 ? 15.968 -10.628 -8.837 1.00 73.69 78 THR A C 1
ATOM 561 O O . THR A 1 78 ? 16.108 -9.419 -9.057 1.00 73.69 78 THR A O 1
ATOM 564 N N . ARG A 1 79 ? 16.121 -11.166 -7.622 1.00 73.88 79 ARG A N 1
ATOM 565 C CA . ARG A 1 79 ? 16.609 -10.426 -6.451 1.00 73.88 79 ARG A CA 1
ATOM 566 C C . ARG A 1 79 ? 18.083 -10.066 -6.665 1.00 73.88 79 ARG A C 1
ATOM 568 O O . ARG A 1 79 ? 18.886 -10.904 -7.076 1.00 73.88 79 ARG A O 1
ATOM 575 N N . GLY A 1 80 ? 18.436 -8.805 -6.440 1.00 64.44 80 GLY A N 1
ATOM 576 C CA . GLY A 1 80 ? 19.824 -8.351 -6.439 1.00 64.44 80 GLY A CA 1
ATOM 577 C C . GLY A 1 80 ? 20.594 -8.868 -5.218 1.00 64.44 80 GLY A C 1
ATOM 578 O O . GLY A 1 80 ? 20.039 -9.540 -4.354 1.00 64.44 80 GLY A O 1
ATOM 579 N N . ARG A 1 81 ? 21.880 -8.507 -5.111 1.00 71.38 81 ARG A N 1
ATOM 580 C CA . ARG A 1 81 ? 22.705 -8.845 -3.931 1.00 71.38 81 ARG A CA 1
ATOM 581 C C . ARG A 1 81 ? 22.185 -8.220 -2.630 1.00 71.38 81 ARG A C 1
ATOM 583 O O . ARG A 1 81 ? 22.463 -8.738 -1.558 1.00 71.38 81 ARG A O 1
ATOM 590 N N . HIS A 1 82 ? 21.438 -7.120 -2.724 1.00 71.56 82 HIS A N 1
ATOM 591 C CA . HIS A 1 82 ? 20.848 -6.444 -1.571 1.00 71.56 82 HIS A CA 1
ATOM 592 C C . HIS A 1 82 ? 19.382 -6.868 -1.378 1.00 71.56 82 HIS A C 1
ATOM 594 O O . HIS A 1 82 ? 18.636 -6.912 -2.365 1.00 71.56 82 HIS A O 1
ATOM 600 N N . PRO A 1 83 ? 18.943 -7.137 -0.133 1.00 77.62 83 PRO A N 1
ATOM 601 C CA . PRO A 1 83 ? 17.543 -7.391 0.196 1.00 77.62 83 PRO A CA 1
ATOM 602 C C . PRO A 1 83 ? 16.592 -6.326 -0.360 1.00 77.62 83 PRO A C 1
ATOM 604 O O . PRO A 1 83 ? 16.967 -5.163 -0.501 1.00 77.62 83 PRO A O 1
ATOM 607 N N . GLY A 1 84 ? 15.372 -6.736 -0.712 1.00 75.44 84 GLY A N 1
ATOM 608 C CA . GLY A 1 84 ? 14.325 -5.846 -1.221 1.00 75.44 84 GLY A CA 1
ATOM 609 C C . GLY A 1 84 ? 14.576 -5.239 -2.606 1.00 75.44 84 GLY A C 1
ATOM 610 O O . GLY A 1 84 ? 13.675 -4.596 -3.130 1.00 75.44 84 GLY A O 1
ATOM 611 N N . ARG A 1 85 ? 15.750 -5.427 -3.229 1.00 87.62 85 ARG A N 1
ATOM 612 C CA . ARG A 1 85 ? 16.049 -4.895 -4.568 1.00 87.62 85 ARG A CA 1
ATOM 613 C C . ARG A 1 85 ? 15.806 -5.937 -5.654 1.00 87.62 85 ARG A C 1
ATOM 615 O O . ARG A 1 85 ? 16.423 -7.001 -5.652 1.00 87.62 85 ARG A O 1
ATOM 622 N N . PHE A 1 86 ? 14.979 -5.587 -6.625 1.00 89.38 86 PHE A N 1
ATOM 623 C CA . PHE A 1 86 ? 14.629 -6.394 -7.788 1.00 89.38 86 PHE A CA 1
ATOM 624 C C . PHE A 1 86 ? 14.989 -5.636 -9.058 1.00 89.38 86 PHE A C 1
ATOM 626 O O . PHE A 1 86 ? 14.977 -4.403 -9.081 1.00 89.38 86 PHE A O 1
ATOM 633 N N . ARG A 1 87 ? 15.328 -6.372 -10.115 1.00 89.38 87 ARG A N 1
ATOM 634 C CA . ARG A 1 87 ? 15.690 -5.786 -11.407 1.00 89.38 87 ARG A CA 1
ATOM 635 C C . ARG A 1 87 ? 14.966 -6.470 -12.555 1.00 89.38 87 ARG A C 1
ATOM 637 O O . ARG A 1 87 ? 14.873 -7.694 -12.593 1.00 89.38 87 ARG A O 1
ATOM 644 N N . LEU A 1 88 ? 14.548 -5.656 -13.510 1.00 88.75 88 LEU A N 1
ATOM 645 C CA . LEU A 1 88 ? 14.098 -6.049 -14.831 1.00 88.75 88 LEU A CA 1
ATOM 646 C C . LEU A 1 88 ? 15.081 -5.460 -15.843 1.00 88.75 88 LEU A C 1
ATOM 648 O O . LEU A 1 88 ? 15.370 -4.263 -15.814 1.00 88.75 88 LEU A O 1
ATOM 652 N N . LEU A 1 89 ? 15.642 -6.307 -16.698 1.00 89.19 89 LEU A N 1
ATOM 653 C CA . LEU A 1 89 ? 16.569 -5.902 -17.754 1.00 89.19 89 LEU A CA 1
ATOM 654 C C . LEU A 1 89 ? 15.802 -5.786 -19.070 1.00 89.19 89 LEU A C 1
ATOM 656 O O . LEU A 1 89 ? 14.833 -6.516 -19.273 1.00 89.19 89 LEU A O 1
ATOM 660 N N . PHE A 1 90 ? 16.239 -4.900 -19.963 1.00 86.69 90 PHE A N 1
ATOM 661 C CA . PHE A 1 90 ? 15.705 -4.895 -21.321 1.00 86.69 90 PHE A CA 1
ATOM 662 C C . PHE A 1 90 ? 16.025 -6.218 -22.025 1.00 86.69 90 PHE A C 1
ATOM 664 O O . PHE A 1 90 ? 17.119 -6.771 -21.889 1.00 86.69 90 PHE A O 1
ATOM 671 N N . GLY A 1 91 ? 15.054 -6.687 -22.795 1.00 81.44 91 GLY A N 1
ATOM 672 C CA . GLY A 1 91 ? 15.132 -7.830 -23.693 1.00 81.44 91 GLY A CA 1
ATOM 673 C C . GLY A 1 91 ? 13.956 -7.773 -24.665 1.00 81.44 91 GLY A C 1
ATOM 674 O O . GLY A 1 91 ? 13.123 -6.873 -24.562 1.00 81.44 91 GLY A O 1
ATOM 675 N N . ASP A 1 92 ? 13.855 -8.747 -25.564 1.00 62.94 92 ASP A N 1
ATOM 676 C CA . ASP A 1 92 ? 12.958 -8.703 -26.735 1.00 62.94 92 ASP A CA 1
ATOM 677 C C . ASP A 1 92 ? 11.457 -8.566 -26.415 1.00 62.94 92 ASP A C 1
ATOM 679 O O . ASP A 1 92 ? 10.651 -8.314 -27.304 1.00 62.94 92 ASP A O 1
ATOM 683 N N . ARG A 1 93 ? 11.057 -8.763 -25.152 1.00 73.75 93 ARG A N 1
ATOM 684 C CA . ARG A 1 93 ? 9.649 -8.809 -24.716 1.00 73.75 93 ARG A CA 1
ATOM 685 C C . ARG A 1 93 ? 9.334 -7.917 -23.516 1.00 73.75 93 ARG A C 1
ATOM 687 O O . ARG A 1 93 ? 8.275 -8.057 -22.915 1.00 73.75 93 ARG A O 1
ATOM 694 N N . VAL A 1 94 ? 10.256 -7.039 -23.127 1.00 81.19 94 VAL A N 1
ATOM 695 C CA . VAL A 1 94 ? 10.036 -6.102 -22.019 1.00 81.19 94 VAL A CA 1
ATOM 696 C C . VAL A 1 94 ? 9.589 -4.764 -22.592 1.00 81.19 94 VAL A C 1
ATOM 698 O O . VAL A 1 94 ? 10.399 -4.033 -23.160 1.00 81.19 94 VAL A O 1
ATOM 701 N N . ALA A 1 95 ? 8.306 -4.447 -22.425 1.00 87.50 95 ALA A N 1
ATOM 702 C CA . ALA A 1 95 ? 7.709 -3.180 -22.833 1.00 87.50 95 ALA A CA 1
ATOM 703 C C . ALA A 1 95 ? 7.127 -2.439 -21.616 1.00 87.50 95 ALA A C 1
ATOM 705 O O . ALA A 1 95 ? 6.665 -3.094 -20.679 1.00 87.50 95 ALA A O 1
ATOM 706 N N . PRO A 1 96 ? 7.179 -1.096 -21.591 1.00 90.88 96 PRO A N 1
ATOM 707 C CA . PRO A 1 96 ? 6.480 -0.304 -20.589 1.00 90.88 96 PRO A CA 1
ATOM 708 C C . PRO A 1 96 ? 4.992 -0.107 -20.946 1.00 90.88 96 PRO A C 1
ATOM 710 O O . PRO A 1 96 ? 4.679 0.031 -22.130 1.00 90.88 96 PRO A O 1
ATOM 713 N N . PRO A 1 97 ? 4.090 -0.008 -19.949 1.00 94.25 97 PRO A N 1
ATOM 714 C CA . PRO A 1 97 ? 4.331 -0.264 -18.528 1.00 94.25 97 PRO A CA 1
ATOM 715 C C . PRO A 1 97 ? 4.425 -1.769 -18.228 1.00 94.25 97 PRO A C 1
ATOM 717 O O . PRO A 1 97 ? 4.002 -2.600 -19.024 1.00 94.25 97 PRO A O 1
ATOM 720 N N . VAL A 1 98 ? 4.959 -2.129 -17.057 1.00 92.50 98 VAL A N 1
ATOM 721 C CA . VAL A 1 98 ? 4.978 -3.527 -16.593 1.00 92.50 98 VAL A CA 1
ATOM 722 C C . VAL A 1 98 ? 4.082 -3.713 -15.377 1.00 92.50 98 VAL A C 1
ATOM 724 O O . VAL A 1 98 ? 4.138 -2.931 -14.428 1.00 92.50 98 VAL A O 1
ATOM 727 N N . ARG A 1 99 ? 3.288 -4.787 -15.376 1.00 94.12 99 ARG A N 1
ATOM 728 C CA . ARG A 1 99 ? 2.486 -5.192 -14.218 1.00 94.12 99 ARG A CA 1
ATOM 729 C C . ARG A 1 99 ? 3.255 -6.141 -13.318 1.00 94.12 99 ARG A C 1
ATOM 731 O O . ARG A 1 99 ? 3.724 -7.192 -13.765 1.00 94.12 99 ARG A O 1
ATOM 738 N N . VAL A 1 100 ? 3.363 -5.778 -12.045 1.00 93.81 100 VAL A N 1
ATOM 739 C CA . VAL A 1 100 ? 4.073 -6.555 -11.028 1.00 93.81 100 VAL A CA 1
ATOM 740 C C . VAL A 1 100 ? 3.197 -6.835 -9.813 1.00 93.81 100 VAL A C 1
ATOM 742 O O . VAL A 1 100 ? 2.385 -6.008 -9.404 1.00 93.81 100 VAL A O 1
ATOM 745 N N . ARG A 1 101 ? 3.409 -7.996 -9.192 1.00 94.19 101 ARG A N 1
ATOM 746 C CA . ARG A 1 101 ? 2.830 -8.365 -7.897 1.00 94.19 101 ARG A CA 1
ATOM 747 C C . ARG A 1 101 ? 3.915 -8.460 -6.855 1.00 94.19 101 ARG A C 1
ATOM 749 O O . ARG A 1 101 ? 4.862 -9.223 -7.028 1.00 94.19 101 ARG A O 1
ATOM 756 N N . VAL A 1 102 ? 3.735 -7.738 -5.763 1.00 95.69 102 VAL A N 1
ATOM 757 C CA . VAL A 1 102 ? 4.555 -7.832 -4.561 1.00 95.69 102 VAL A CA 1
ATOM 758 C C . VAL A 1 102 ? 3.781 -8.658 -3.542 1.00 95.69 102 VAL A C 1
ATOM 760 O O . VAL A 1 102 ? 2.633 -8.334 -3.253 1.00 95.69 102 VAL A O 1
ATOM 763 N N . TYR A 1 103 ? 4.368 -9.731 -3.017 1.00 94.31 103 TYR A N 1
ATOM 764 C CA . TYR A 1 103 ? 3.679 -10.611 -2.071 1.00 94.31 103 TYR A CA 1
ATOM 765 C C . TYR A 1 103 ? 4.634 -11.267 -1.074 1.00 94.31 103 TYR A C 1
ATOM 767 O O . TYR A 1 103 ? 5.811 -11.487 -1.362 1.00 94.31 103 TYR A O 1
ATOM 775 N N . ASP A 1 104 ? 4.099 -11.624 0.092 1.00 92.88 104 ASP A N 1
ATOM 776 C CA . ASP A 1 104 ? 4.788 -12.391 1.127 1.00 92.88 104 ASP A CA 1
ATOM 777 C C . ASP A 1 104 ? 3.967 -13.632 1.488 1.00 92.88 104 ASP A C 1
ATOM 779 O O . ASP A 1 104 ? 2.840 -13.529 1.972 1.00 92.88 104 ASP A O 1
ATOM 783 N N . THR A 1 105 ? 4.537 -14.820 1.287 1.00 86.94 105 THR A N 1
ATOM 784 C CA . THR A 1 105 ? 3.869 -16.082 1.638 1.00 86.94 105 THR A CA 1
ATOM 785 C C . THR A 1 105 ? 3.728 -16.267 3.148 1.00 86.94 105 THR A C 1
ATOM 787 O O . THR A 1 105 ? 2.850 -17.006 3.582 1.00 86.94 105 THR A O 1
ATOM 790 N N . ALA A 1 106 ? 4.551 -15.583 3.950 1.00 91.12 106 ALA A N 1
ATOM 791 C CA . ALA A 1 106 ? 4.458 -15.598 5.407 1.00 91.12 106 ALA A CA 1
ATOM 792 C C . ALA A 1 106 ? 3.416 -14.610 5.962 1.00 91.12 106 ALA A C 1
ATOM 794 O O . ALA A 1 106 ? 3.256 -14.534 7.177 1.00 91.12 106 ALA A O 1
ATOM 795 N N . ARG A 1 107 ? 2.705 -13.854 5.104 1.00 94.38 107 ARG A N 1
ATOM 796 C CA . ARG A 1 107 ? 1.671 -12.872 5.494 1.00 94.38 107 ARG A CA 1
ATOM 797 C C . ARG A 1 107 ? 2.170 -11.783 6.459 1.00 94.38 107 ARG A C 1
ATOM 799 O O . ARG A 1 107 ? 1.376 -11.181 7.183 1.00 94.38 107 ARG A O 1
ATOM 806 N N . ARG A 1 108 ? 3.478 -11.497 6.479 1.00 97.38 108 ARG A N 1
ATOM 807 C CA . ARG A 1 108 ? 4.034 -10.376 7.256 1.00 97.38 108 ARG A CA 1
ATOM 808 C C . ARG A 1 108 ? 3.747 -9.049 6.569 1.00 97.38 108 ARG A C 1
ATOM 810 O O . ARG A 1 108 ? 3.664 -8.034 7.243 1.00 97.38 108 ARG A O 1
ATOM 817 N N . PHE A 1 109 ? 3.562 -9.052 5.252 1.00 98.25 109 PHE A N 1
ATOM 818 C CA . PHE A 1 109 ? 3.235 -7.862 4.474 1.00 98.25 109 PHE A CA 1
ATOM 819 C C . PHE A 1 109 ? 2.001 -8.087 3.605 1.00 98.25 109 PHE A C 1
ATOM 821 O O . PHE A 1 109 ? 1.801 -9.180 3.070 1.00 98.25 109 PHE A O 1
ATOM 828 N N . VAL A 1 110 ? 1.190 -7.042 3.453 1.00 98.12 110 VAL A N 1
ATOM 829 C CA . VAL A 1 110 ? 0.009 -7.056 2.588 1.00 98.12 110 VAL A CA 1
ATOM 830 C C . VAL A 1 110 ? 0.449 -7.021 1.119 1.00 98.12 110 VAL A C 1
ATOM 832 O O . VAL A 1 110 ? 1.241 -6.149 0.745 1.00 98.12 110 VAL A O 1
ATOM 835 N N . PRO A 1 111 ? -0.039 -7.949 0.276 1.00 97.50 111 PRO A N 1
ATOM 836 C CA . PRO A 1 111 ? 0.276 -7.962 -1.145 1.00 97.50 111 PRO A CA 1
ATOM 837 C C . PRO A 1 111 ? -0.174 -6.692 -1.874 1.00 97.50 111 PRO A C 1
ATOM 839 O O . PRO A 1 111 ? -1.190 -6.086 -1.536 1.00 97.50 111 PRO A O 1
ATOM 842 N N . ARG A 1 112 ? 0.559 -6.323 -2.926 1.00 97.69 112 ARG A N 1
ATOM 843 C CA . ARG A 1 112 ? 0.233 -5.194 -3.809 1.00 97.69 112 ARG A CA 1
ATOM 844 C C . ARG A 1 112 ? 0.372 -5.592 -5.269 1.00 97.69 112 ARG A C 1
ATOM 846 O O . ARG A 1 112 ? 1.241 -6.393 -5.618 1.00 97.69 112 ARG A O 1
ATOM 853 N N . ARG A 1 113 ? -0.461 -5.005 -6.125 1.00 96.00 113 ARG A N 1
ATOM 854 C CA . ARG A 1 113 ? -0.435 -5.192 -7.578 1.00 96.00 113 ARG A CA 1
ATOM 855 C C . ARG A 1 113 ? -0.256 -3.834 -8.239 1.00 96.00 113 ARG A C 1
ATOM 857 O O . ARG A 1 113 ? -1.083 -2.951 -8.056 1.00 96.00 113 ARG A O 1
ATOM 864 N N . LEU A 1 114 ? 0.831 -3.664 -8.978 1.00 97.25 114 LEU A N 1
ATOM 865 C CA . LEU A 1 114 ? 1.280 -2.364 -9.464 1.00 97.25 114 LEU A CA 1
ATOM 866 C C . LEU A 1 114 ? 1.442 -2.386 -10.981 1.00 97.25 114 LEU A C 1
ATOM 868 O O . LEU A 1 114 ? 2.008 -3.336 -11.520 1.00 97.25 114 LEU A O 1
ATOM 872 N N . GLU A 1 115 ? 1.017 -1.324 -11.655 1.00 96.38 115 GLU A N 1
ATOM 873 C CA . GLU A 1 115 ? 1.423 -1.010 -13.023 1.00 96.38 115 GLU A CA 1
ATOM 874 C C . GLU A 1 115 ? 2.529 0.044 -12.961 1.00 96.38 115 GLU A C 1
ATOM 876 O O . GLU A 1 115 ? 2.312 1.159 -12.489 1.00 96.38 115 GLU A O 1
ATOM 881 N N . VAL A 1 116 ? 3.741 -0.332 -13.370 1.00 96.50 116 VAL A N 1
ATOM 882 C CA . VAL A 1 116 ? 4.938 0.497 -13.207 1.00 96.50 116 VAL A CA 1
ATOM 883 C C . VAL A 1 116 ? 5.373 1.038 -14.568 1.00 96.50 116 VAL A C 1
ATOM 885 O O . VAL A 1 116 ? 5.853 0.258 -15.402 1.00 96.50 116 VAL A O 1
ATOM 888 N N . PRO A 1 117 ? 5.250 2.354 -14.817 1.00 95.62 117 PRO A N 1
ATOM 889 C CA . PRO A 1 117 ? 5.800 2.957 -16.019 1.00 95.62 117 PRO A CA 1
ATOM 890 C C . PRO A 1 117 ? 7.329 3.036 -15.924 1.00 95.62 117 PRO A C 1
ATOM 892 O O . PRO A 1 117 ? 7.901 3.315 -14.866 1.00 95.62 117 PRO A O 1
ATOM 895 N N . PHE A 1 118 ? 8.001 2.819 -17.051 1.00 93.25 118 PHE A N 1
ATOM 896 C CA . PHE A 1 118 ? 9.441 3.020 -17.209 1.00 93.25 118 PHE A CA 1
ATOM 897 C C . PHE A 1 118 ? 9.753 3.463 -18.645 1.00 93.25 118 PHE A C 1
ATOM 899 O O . PHE A 1 118 ? 8.907 3.360 -19.533 1.00 93.25 118 PHE A O 1
ATOM 906 N N . ALA A 1 119 ? 10.949 4.004 -18.875 1.00 92.44 119 ALA A N 1
ATOM 907 C CA . ALA A 1 119 ? 11.354 4.464 -20.201 1.00 92.44 119 ALA A CA 1
ATOM 908 C C . ALA A 1 119 ? 11.496 3.286 -21.182 1.00 92.44 119 ALA A C 1
ATOM 910 O O . ALA A 1 119 ? 11.941 2.203 -20.804 1.00 92.44 119 ALA A O 1
ATOM 911 N N . SER A 1 120 ? 11.158 3.495 -22.457 1.00 92.25 120 SER A N 1
ATOM 912 C CA . SER A 1 120 ? 11.427 2.504 -23.504 1.00 92.25 120 SER A CA 1
ATOM 913 C C . SER A 1 120 ? 12.935 2.368 -23.760 1.00 92.25 120 SER A C 1
ATOM 915 O O . SER A 1 120 ? 13.712 3.275 -23.457 1.00 92.25 120 SER A O 1
ATOM 917 N N . LEU A 1 121 ? 13.365 1.253 -24.365 1.00 91.06 121 LEU A N 1
ATOM 918 C CA . LEU A 1 121 ? 14.778 1.060 -24.715 1.00 91.06 121 LEU A CA 1
ATOM 919 C C . LEU A 1 121 ? 15.284 2.173 -25.645 1.00 91.06 121 LEU A C 1
ATOM 921 O O . LEU A 1 121 ? 16.385 2.675 -25.449 1.00 91.06 121 LEU A O 1
ATOM 925 N N . ALA A 1 122 ? 14.469 2.588 -26.618 1.00 92.56 122 ALA A N 1
ATOM 926 C CA . ALA A 1 122 ? 14.821 3.662 -27.543 1.00 92.56 122 ALA A CA 1
ATOM 927 C C . ALA A 1 122 ? 15.052 4.996 -26.814 1.00 92.56 122 ALA A C 1
ATOM 929 O O . ALA A 1 122 ? 16.040 5.674 -27.084 1.00 92.56 122 ALA A O 1
ATOM 930 N N . ALA A 1 123 ? 14.192 5.335 -25.846 1.00 92.56 123 ALA A N 1
ATOM 931 C CA . ALA A 1 123 ? 14.350 6.541 -25.036 1.00 92.56 123 ALA A CA 1
ATOM 932 C C . ALA A 1 123 ? 15.631 6.494 -24.186 1.00 92.56 123 ALA A C 1
ATOM 934 O O . ALA A 1 123 ? 16.364 7.476 -24.131 1.00 92.56 123 ALA A O 1
ATOM 935 N N . VAL A 1 124 ? 15.940 5.338 -23.588 1.00 91.12 124 VAL A N 1
ATOM 936 C CA . VAL A 1 124 ? 17.182 5.145 -22.819 1.00 91.12 124 VAL A CA 1
ATOM 937 C C . VAL A 1 124 ? 18.421 5.284 -23.704 1.00 91.12 124 VAL A C 1
ATOM 939 O O . VAL A 1 124 ? 19.390 5.917 -23.301 1.00 91.12 124 VAL A O 1
ATOM 942 N N . LEU A 1 125 ? 18.404 4.725 -24.916 1.00 92.25 125 LEU A N 1
ATOM 943 C CA . LEU A 1 125 ? 19.522 4.854 -25.855 1.00 92.25 125 LEU A CA 1
ATOM 944 C C . LEU A 1 125 ? 19.717 6.301 -26.326 1.00 92.25 125 LEU A C 1
ATOM 946 O O . LEU A 1 125 ? 20.855 6.749 -26.440 1.00 92.25 125 LEU A O 1
ATOM 950 N N . ALA A 1 126 ? 18.628 7.034 -26.571 1.00 93.44 126 ALA A N 1
ATOM 951 C CA . ALA A 1 126 ? 18.687 8.448 -26.933 1.00 93.44 126 ALA A CA 1
ATOM 952 C C . ALA A 1 126 ? 19.252 9.308 -25.787 1.00 93.44 126 ALA A C 1
ATOM 954 O O . ALA A 1 126 ? 20.104 10.164 -26.019 1.00 93.44 126 ALA A O 1
ATOM 955 N N . GLU A 1 127 ? 18.831 9.042 -24.547 1.00 92.00 127 GLU A N 1
ATOM 956 C CA . GLU A 1 127 ? 19.372 9.686 -23.347 1.00 92.00 127 GLU A CA 1
ATOM 957 C C . GLU A 1 127 ? 20.876 9.411 -23.192 1.00 92.00 127 GLU A C 1
ATOM 959 O O . GLU A 1 127 ? 21.656 10.348 -23.039 1.00 92.00 127 GLU A O 1
ATOM 964 N N . GLU A 1 128 ? 21.307 8.151 -23.303 1.00 90.88 128 GLU A N 1
ATOM 965 C CA . GLU A 1 128 ? 22.727 7.772 -23.249 1.00 90.88 128 GLU A CA 1
ATOM 966 C C . GLU A 1 128 ? 23.552 8.480 -24.339 1.00 90.88 128 GLU A C 1
ATOM 968 O O . GLU A 1 128 ? 24.629 9.005 -24.056 1.00 90.88 128 GLU A O 1
ATOM 973 N N . ALA A 1 129 ? 23.039 8.541 -25.573 1.00 93.75 129 ALA A N 1
ATOM 974 C CA . ALA A 1 129 ? 23.717 9.188 -26.697 1.00 93.75 129 ALA A CA 1
ATOM 975 C C . ALA A 1 129 ? 23.853 10.711 -26.525 1.00 93.75 129 ALA A C 1
ATOM 977 O O . ALA A 1 129 ? 24.797 11.303 -27.044 1.00 93.75 129 ALA A O 1
ATOM 978 N N . SER A 1 130 ? 22.943 11.342 -25.778 1.00 94.50 130 SER A N 1
ATOM 979 C CA . SER A 1 130 ? 23.005 12.778 -25.480 1.00 94.50 130 SER A CA 1
ATOM 980 C C . SER A 1 130 ? 24.144 13.159 -24.523 1.00 94.50 130 SER A C 1
ATOM 982 O O . SER A 1 130 ? 24.460 14.338 -24.387 1.00 94.50 130 SER A O 1
ATOM 984 N N . GLY A 1 131 ? 24.748 12.182 -23.834 1.00 90.44 131 GLY A N 1
ATOM 985 C CA . GLY A 1 131 ? 25.752 12.415 -22.791 1.00 90.44 131 GLY A CA 1
ATOM 986 C C . GLY A 1 131 ? 25.178 12.937 -21.467 1.00 90.44 131 GLY A C 1
ATOM 987 O O . GLY A 1 131 ? 25.936 13.183 -20.528 1.00 90.44 131 GLY A O 1
ATOM 988 N N . ALA A 1 132 ? 23.853 13.092 -21.361 1.00 88.19 132 ALA A N 1
ATOM 989 C CA . ALA A 1 132 ? 23.192 13.456 -20.116 1.00 88.19 132 ALA A CA 1
ATOM 990 C C . ALA A 1 132 ? 23.336 12.351 -19.055 1.00 88.19 132 ALA A C 1
ATOM 992 O O . ALA A 1 132 ? 23.455 11.160 -19.355 1.00 88.19 132 ALA A O 1
ATOM 993 N N . ARG A 1 133 ? 23.298 12.744 -17.776 1.00 83.88 133 ARG A N 1
ATOM 994 C CA . ARG A 1 133 ? 23.270 11.787 -16.665 1.00 83.88 133 ARG A CA 1
ATOM 995 C C . ARG A 1 133 ? 21.973 10.965 -16.744 1.00 83.88 133 ARG A C 1
ATOM 997 O O . ARG A 1 133 ? 20.912 11.578 -16.664 1.00 83.88 133 ARG A O 1
ATOM 1004 N N . PRO A 1 134 ? 22.039 9.618 -16.787 1.00 82.19 134 PRO A N 1
ATOM 1005 C CA . PRO A 1 134 ? 20.843 8.793 -16.870 1.00 82.19 134 PRO A CA 1
ATOM 1006 C C . PRO A 1 134 ? 19.891 9.018 -15.694 1.00 82.19 134 PRO A C 1
ATOM 1008 O O . PRO A 1 134 ? 20.315 9.010 -14.530 1.00 82.19 134 PRO A O 1
ATOM 1011 N N . ALA A 1 135 ? 18.603 9.149 -15.993 1.00 85.50 135 ALA A N 1
ATOM 1012 C CA . ALA A 1 135 ? 17.541 9.246 -15.013 1.00 85.50 135 ALA A CA 1
ATOM 1013 C C . ALA A 1 135 ? 17.512 8.008 -14.104 1.00 85.50 135 ALA A C 1
ATOM 1015 O O . ALA A 1 135 ? 17.841 6.882 -14.499 1.00 85.50 135 ALA A O 1
ATOM 1016 N N . ALA A 1 136 ? 17.092 8.206 -12.853 1.00 87.50 136 ALA A N 1
ATOM 1017 C CA . ALA A 1 136 ? 16.940 7.108 -11.912 1.00 87.50 136 ALA A CA 1
ATOM 1018 C C . ALA A 1 136 ? 15.830 6.156 -12.388 1.00 87.50 136 ALA A C 1
ATOM 1020 O O . ALA A 1 136 ? 14.660 6.516 -12.457 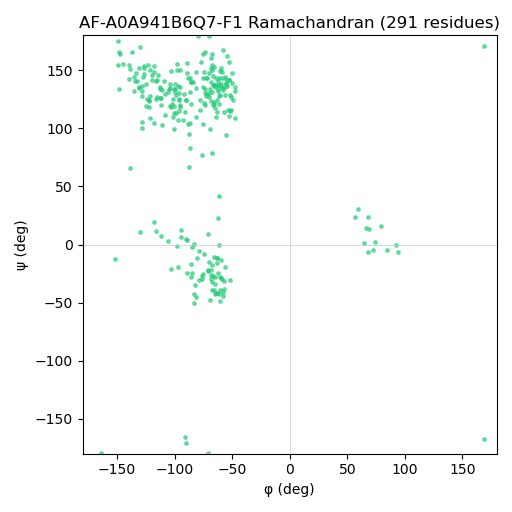1.00 87.50 136 ALA A O 1
ATOM 1021 N N . ARG A 1 137 ? 16.201 4.906 -12.681 1.00 89.25 137 ARG A N 1
ATOM 1022 C CA . ARG A 1 137 ? 15.278 3.843 -13.124 1.00 89.25 137 ARG A CA 1
ATOM 1023 C C . ARG A 1 137 ? 14.779 2.959 -11.976 1.00 89.25 137 ARG A C 1
ATOM 1025 O O . ARG A 1 137 ? 14.259 1.874 -12.218 1.00 89.25 137 ARG A O 1
ATOM 1032 N N . ALA A 1 138 ? 14.998 3.378 -10.731 1.00 92.38 138 ALA A N 1
ATOM 1033 C CA . ALA A 1 138 ? 14.601 2.644 -9.536 1.00 92.38 138 ALA A CA 1
ATOM 1034 C C . ALA A 1 138 ? 13.365 3.281 -8.889 1.00 92.38 138 ALA A C 1
ATOM 1036 O O . ALA A 1 138 ? 13.326 4.495 -8.710 1.00 92.38 138 ALA A O 1
ATOM 1037 N N . ARG A 1 139 ? 12.384 2.461 -8.500 1.00 95.31 139 ARG A N 1
ATOM 1038 C CA . ARG A 1 139 ? 11.209 2.875 -7.717 1.00 95.31 139 ARG A CA 1
ATOM 1039 C C . ARG A 1 139 ? 11.267 2.245 -6.333 1.00 95.31 139 ARG A C 1
ATOM 1041 O O . ARG A 1 139 ? 11.552 1.052 -6.218 1.00 95.31 139 ARG A O 1
ATOM 1048 N N . ARG A 1 140 ? 11.009 3.030 -5.288 1.00 96.56 140 ARG A N 1
ATOM 1049 C CA . ARG A 1 140 ? 10.913 2.541 -3.907 1.00 96.56 140 ARG A CA 1
ATOM 1050 C C . ARG A 1 140 ? 9.445 2.279 -3.591 1.00 96.56 140 ARG A C 1
ATOM 1052 O O . ARG A 1 140 ? 8.667 3.209 -3.648 1.00 96.56 140 ARG A O 1
ATOM 1059 N N . ILE A 1 141 ? 9.080 1.039 -3.285 1.00 98.06 141 ILE A N 1
ATOM 1060 C CA . ILE A 1 141 ? 7.694 0.601 -3.081 1.00 98.06 141 ILE A CA 1
ATOM 1061 C C . ILE A 1 141 ? 7.490 0.236 -1.616 1.00 98.06 141 ILE A C 1
ATOM 1063 O O . ILE A 1 141 ? 8.136 -0.690 -1.125 1.00 98.06 141 ILE A O 1
ATOM 1067 N N . ALA A 1 142 ? 6.574 0.908 -0.928 1.00 98.31 142 ALA A N 1
ATOM 1068 C CA . ALA A 1 142 ? 6.223 0.570 0.444 1.00 98.31 142 ALA A CA 1
ATOM 1069 C C . ALA A 1 142 ? 5.224 -0.597 0.496 1.00 98.31 142 ALA A C 1
ATOM 1071 O O . ALA A 1 142 ? 4.235 -0.627 -0.238 1.00 98.31 142 ALA A O 1
ATOM 1072 N N . VAL A 1 143 ? 5.455 -1.566 1.378 1.00 98.38 143 VAL A N 1
ATOM 1073 C CA . VAL A 1 143 ? 4.476 -2.603 1.726 1.00 98.38 143 VAL A CA 1
ATOM 1074 C C . VAL A 1 143 ? 4.086 -2.476 3.187 1.00 98.38 143 VAL A C 1
ATOM 1076 O O . VAL A 1 143 ? 4.918 -2.192 4.048 1.00 98.38 143 VAL A O 1
ATOM 1079 N N . PHE A 1 144 ? 2.802 -2.679 3.461 1.00 98.38 144 PHE A N 1
ATOM 1080 C CA . PHE A 1 144 ? 2.233 -2.445 4.781 1.00 98.38 144 PHE A CA 1
ATOM 1081 C C . PHE A 1 144 ? 2.195 -3.734 5.603 1.00 98.38 144 PHE A C 1
ATOM 1083 O O . PHE A 1 144 ? 2.064 -4.818 5.027 1.00 98.38 144 PHE A O 1
ATOM 1090 N N . PRO A 1 145 ? 2.298 -3.631 6.938 1.00 98.12 145 PRO A N 1
ATOM 1091 C CA . PRO A 1 145 ? 2.168 -4.762 7.845 1.00 98.12 145 PRO A CA 1
ATOM 1092 C C . PRO A 1 145 ? 0.904 -5.588 7.600 1.00 98.12 145 PRO A C 1
ATOM 1094 O O . PRO A 1 145 ? -0.210 -5.068 7.603 1.00 98.12 145 PRO A O 1
ATOM 1097 N N . GLY A 1 146 ? 1.095 -6.891 7.420 1.00 97.00 146 GLY A N 1
ATOM 1098 C CA . GLY A 1 146 ? 0.030 -7.884 7.393 1.00 97.00 146 GLY A CA 1
ATOM 1099 C C . GLY A 1 146 ? -0.268 -8.461 8.778 1.00 97.00 146 GLY A C 1
ATOM 1100 O O . GLY A 1 146 ? 0.250 -8.019 9.806 1.00 97.00 146 GLY A O 1
ATOM 1101 N N . THR A 1 147 ? -1.087 -9.506 8.801 1.00 93.06 147 THR A N 1
ATOM 1102 C CA . THR A 1 147 ? -1.557 -10.181 10.021 1.00 93.06 147 THR A CA 1
ATOM 1103 C C . THR A 1 147 ? -0.454 -10.864 10.821 1.00 93.06 147 THR A C 1
ATOM 1105 O O . THR A 1 147 ? -0.501 -10.859 12.051 1.00 93.06 147 THR A O 1
ATOM 1108 N N . ALA A 1 148 ? 0.568 -11.397 10.147 1.00 94.94 148 ALA A N 1
ATOM 1109 C CA . ALA A 1 148 ? 1.714 -12.037 10.792 1.00 94.94 148 ALA A CA 1
ATOM 1110 C C . ALA A 1 148 ? 2.857 -11.057 11.117 1.00 94.94 148 ALA A C 1
ATOM 1112 O O . ALA A 1 148 ? 3.922 -11.475 11.575 1.00 94.94 148 ALA A O 1
ATOM 1113 N N . TYR A 1 149 ? 2.680 -9.755 10.870 1.00 97.19 149 TYR A N 1
ATOM 1114 C CA . TYR A 1 149 ? 3.689 -8.760 11.215 1.00 97.19 149 TYR A CA 1
ATOM 1115 C C . TYR A 1 149 ? 3.795 -8.602 12.737 1.00 97.19 149 TYR A C 1
ATOM 1117 O O . TYR A 1 149 ? 2.784 -8.450 13.429 1.00 97.19 149 TYR A O 1
ATOM 1125 N N . SER A 1 150 ? 5.028 -8.587 13.255 1.00 95.38 150 SER A N 1
ATOM 1126 C CA . SER A 1 150 ? 5.310 -8.364 14.676 1.00 95.38 150 SER A CA 1
ATOM 1127 C C . SER A 1 150 ? 5.751 -6.913 14.915 1.00 95.38 150 SER A C 1
ATOM 1129 O O . SER A 1 150 ? 6.922 -6.582 14.677 1.00 95.38 150 SER A O 1
ATOM 1131 N N . PRO A 1 151 ? 4.845 -6.028 15.370 1.00 91.44 151 PRO A N 1
ATOM 1132 C CA . PRO A 1 151 ? 5.205 -4.668 15.758 1.00 91.44 151 PRO A CA 1
ATOM 1133 C C . PRO A 1 151 ? 6.084 -4.669 17.018 1.00 91.44 151 PRO A C 1
ATOM 1135 O O . PRO A 1 151 ? 6.181 -5.667 17.731 1.00 91.44 151 PRO A O 1
ATOM 1138 N N . GLN A 1 152 ? 6.746 -3.543 17.289 1.00 87.81 152 GLN A N 1
ATOM 1139 C CA . GLN A 1 152 ? 7.511 -3.363 18.527 1.00 87.81 152 GLN A CA 1
ATOM 1140 C C . GLN A 1 152 ? 6.569 -3.282 19.744 1.00 87.81 152 GLN A C 1
ATOM 1142 O O . GLN A 1 152 ? 5.420 -2.858 19.617 1.00 87.81 152 GLN A O 1
ATOM 1147 N N . GLY A 1 153 ? 7.051 -3.684 20.926 1.00 82.44 153 GLY A N 1
ATOM 1148 C CA . GLY A 1 153 ? 6.224 -3.885 22.130 1.00 82.44 153 GLY A CA 1
ATOM 1149 C C . GLY A 1 153 ? 5.526 -2.637 22.694 1.00 82.44 153 GLY A C 1
ATOM 1150 O O . GLY A 1 153 ? 4.637 -2.762 23.530 1.00 82.44 153 GLY A O 1
ATOM 1151 N N . ASN A 1 154 ? 5.892 -1.444 22.229 1.00 87.25 154 ASN A N 1
ATOM 1152 C CA . ASN A 1 154 ? 5.314 -0.152 22.606 1.00 87.25 154 ASN A CA 1
ATOM 1153 C C . ASN A 1 154 ? 4.656 0.576 21.418 1.00 87.25 154 ASN A C 1
ATOM 1155 O O . ASN A 1 154 ? 4.471 1.792 21.463 1.00 87.25 154 ASN A O 1
ATOM 1159 N N . ALA A 1 155 ? 4.318 -0.138 20.343 1.00 91.88 155 ALA A N 1
ATOM 1160 C CA . ALA A 1 155 ? 3.605 0.451 19.217 1.00 91.88 155 ALA A CA 1
ATOM 1161 C C . ALA A 1 155 ? 2.212 0.944 19.646 1.00 91.88 155 ALA A C 1
ATOM 1163 O O . ALA A 1 155 ? 1.485 0.249 20.355 1.00 91.88 155 ALA A O 1
ATOM 1164 N N . THR A 1 156 ? 1.831 2.133 19.177 1.00 94.12 156 THR A N 1
ATOM 1165 C CA . THR A 1 156 ? 0.458 2.644 19.299 1.00 94.12 156 THR A CA 1
ATOM 1166 C C . THR A 1 156 ? -0.286 2.344 18.010 1.00 94.12 156 THR A C 1
ATOM 1168 O O . THR A 1 156 ? 0.219 2.658 16.932 1.00 94.12 156 THR A O 1
ATOM 1171 N N . GLY A 1 157 ? -1.477 1.756 18.081 1.00 95.75 157 GLY A N 1
ATOM 1172 C CA . GLY A 1 157 ? -2.200 1.437 16.855 1.00 95.75 157 GLY A CA 1
ATOM 1173 C C . GLY A 1 157 ? -3.408 0.531 17.020 1.00 95.75 157 GLY A C 1
ATOM 1174 O O . GLY A 1 157 ? -3.877 0.278 18.129 1.00 95.75 157 GLY A O 1
ATOM 1175 N N . VAL A 1 158 ? -3.901 0.040 15.887 1.00 97.50 158 VAL A N 1
ATOM 1176 C CA . VAL A 1 158 ? -5.099 -0.794 15.782 1.00 97.50 158 VAL A CA 1
ATOM 1177 C C . VAL A 1 158 ? -4.773 -2.053 14.997 1.00 97.50 158 VAL A C 1
ATOM 1179 O O . VAL A 1 158 ? -4.292 -1.979 13.868 1.00 97.50 158 VAL A O 1
ATOM 1182 N N . ARG A 1 159 ? -5.101 -3.211 15.565 1.00 97.88 159 ARG A N 1
ATOM 1183 C CA . ARG A 1 159 ? -5.278 -4.446 14.802 1.00 97.88 159 ARG A CA 1
ATOM 1184 C C . ARG A 1 159 ? -6.774 -4.651 14.616 1.00 97.88 159 ARG A C 1
ATOM 1186 O O . ARG A 1 159 ? -7.513 -4.718 15.591 1.00 97.88 159 ARG A O 1
ATOM 1193 N N . GLY A 1 160 ? -7.226 -4.685 13.372 1.00 98.00 160 GLY A N 1
ATOM 1194 C CA . GLY A 1 160 ? -8.648 -4.677 13.058 1.00 98.00 160 GLY A CA 1
ATOM 1195 C C . GLY A 1 160 ? -9.010 -5.663 11.967 1.00 98.00 160 GLY A C 1
ATOM 1196 O O . GLY A 1 160 ? -8.146 -6.152 11.243 1.00 98.00 160 GLY A O 1
ATOM 1197 N N . ARG A 1 161 ? -10.311 -5.923 11.841 1.00 98.44 161 ARG A N 1
ATOM 1198 C CA . ARG A 1 161 ? -10.889 -6.702 10.748 1.00 98.44 161 ARG A CA 1
ATOM 1199 C C . ARG A 1 161 ? -12.074 -5.953 10.165 1.00 98.44 161 ARG A C 1
ATOM 1201 O O . ARG A 1 161 ? -12.889 -5.438 10.924 1.00 98.44 161 ARG A O 1
ATOM 1208 N N . VAL A 1 162 ? -12.161 -5.896 8.843 1.00 98.12 162 VAL A N 1
ATOM 1209 C CA . VAL A 1 162 ? -13.256 -5.256 8.112 1.00 98.12 162 VAL A CA 1
ATOM 1210 C C . VAL A 1 162 ? -14.128 -6.326 7.468 1.00 98.12 162 VAL A C 1
ATOM 1212 O O . VAL A 1 162 ? -13.632 -7.233 6.796 1.00 98.12 162 VAL A O 1
ATOM 1215 N N . VAL A 1 163 ? -15.433 -6.220 7.691 1.00 97.69 163 VAL A N 1
ATOM 1216 C CA . VAL A 1 163 ? -16.453 -7.118 7.150 1.00 97.69 163 VAL A CA 1
ATOM 1217 C C . VAL A 1 163 ? -17.533 -6.322 6.426 1.00 97.69 163 VAL A C 1
ATOM 1219 O O . VAL A 1 163 ? -17.751 -5.146 6.713 1.00 97.69 163 VAL A O 1
ATOM 1222 N N . GLY A 1 164 ? -18.190 -6.964 5.466 1.00 96.00 164 GLY A N 1
ATOM 1223 C CA . GLY A 1 164 ? -19.357 -6.408 4.795 1.00 96.00 164 GLY A CA 1
ATOM 1224 C C . GLY A 1 164 ? -20.619 -6.563 5.650 1.00 96.00 164 GLY A C 1
ATOM 1225 O O . GLY A 1 164 ? -20.571 -7.188 6.716 1.00 96.00 164 GLY A O 1
ATOM 1226 N N . PRO A 1 165 ? -21.779 -6.089 5.167 1.00 94.19 165 PRO A N 1
ATOM 1227 C CA . PRO A 1 165 ? -23.040 -6.145 5.912 1.00 94.19 165 PRO A CA 1
ATOM 1228 C C . PRO A 1 165 ? -23.487 -7.572 6.262 1.00 94.19 165 PRO A C 1
ATOM 1230 O O . PRO A 1 165 ? -24.153 -7.793 7.267 1.00 94.19 165 PRO A O 1
ATOM 1233 N N . THR A 1 166 ? -23.090 -8.556 5.451 1.00 93.56 166 THR A N 1
ATOM 1234 C CA . THR A 1 166 ? -23.397 -9.983 5.643 1.00 93.56 166 THR A CA 1
ATOM 1235 C C . THR A 1 166 ? -22.351 -10.729 6.481 1.00 93.56 166 THR A C 1
ATOM 1237 O O . THR A 1 166 ? -22.424 -11.948 6.615 1.00 93.56 166 THR A O 1
ATOM 1240 N N . GLY A 1 167 ? -21.348 -10.028 7.025 1.00 94.62 167 GLY A N 1
ATOM 1241 C CA . GLY A 1 167 ? -20.287 -10.602 7.863 1.00 94.62 167 GLY A CA 1
ATOM 1242 C C . GLY A 1 167 ? -19.100 -11.216 7.106 1.00 94.62 167 GLY A C 1
ATOM 1243 O O . GLY A 1 167 ? -18.118 -11.617 7.733 1.00 94.62 167 GLY A O 1
ATOM 1244 N N . GLY A 1 168 ? -19.143 -11.273 5.769 1.00 95.19 168 GLY A N 1
ATOM 1245 C CA . GLY A 1 168 ? -18.013 -11.718 4.943 1.00 95.19 168 GLY A CA 1
ATOM 1246 C C . GLY A 1 168 ? -16.825 -10.739 4.984 1.00 95.19 168 GLY A C 1
ATOM 1247 O O . GLY A 1 168 ? -17.041 -9.539 5.150 1.00 95.19 168 GLY A O 1
ATOM 1248 N N . PRO A 1 169 ? -15.569 -11.206 4.835 1.00 95.56 169 PRO A N 1
ATOM 1249 C CA . PRO A 1 169 ? -14.395 -10.336 4.888 1.00 95.56 169 PRO A CA 1
ATOM 1250 C C . PRO A 1 169 ? -14.344 -9.362 3.704 1.00 95.56 169 PRO A C 1
ATOM 1252 O O . PRO A 1 169 ? -14.538 -9.757 2.554 1.00 95.56 169 PRO A O 1
ATOM 1255 N N . VAL A 1 170 ? -14.004 -8.102 3.979 1.00 95.94 170 VAL A N 1
ATOM 1256 C CA . VAL A 1 170 ? -13.752 -7.093 2.939 1.00 95.94 170 VAL A CA 1
ATOM 1257 C C . VAL A 1 170 ? -12.267 -7.077 2.617 1.00 95.94 170 VAL A C 1
ATOM 1259 O O . VAL A 1 170 ? -11.447 -6.601 3.400 1.00 95.94 170 VAL A O 1
ATOM 1262 N N . ARG A 1 171 ? -11.917 -7.615 1.452 1.00 95.50 171 ARG A N 1
ATOM 1263 C CA . ARG A 1 171 ? -10.529 -7.811 1.023 1.00 95.50 171 ARG A CA 1
ATOM 1264 C C . ARG A 1 171 ? -9.879 -6.493 0.603 1.00 95.50 171 ARG A C 1
ATOM 1266 O O . ARG A 1 171 ? -10.540 -5.625 0.035 1.00 95.50 171 ARG A O 1
ATOM 1273 N N . TRP A 1 172 ? -8.568 -6.378 0.823 1.00 96.44 172 TRP A N 1
ATOM 1274 C CA . TRP A 1 172 ? -7.732 -5.295 0.273 1.00 96.44 172 TRP A CA 1
ATOM 1275 C C . TRP A 1 172 ? -8.155 -3.878 0.689 1.00 96.44 172 TRP A C 1
ATOM 1277 O O . TRP A 1 172 ? -7.975 -2.917 -0.068 1.00 96.44 172 TRP A O 1
ATOM 1287 N N . VAL A 1 173 ? -8.737 -3.740 1.885 1.00 97.81 173 VAL A N 1
ATOM 1288 C CA . VAL A 1 173 ? -9.182 -2.451 2.430 1.00 97.81 173 VAL A CA 1
ATOM 1289 C C . VAL A 1 173 ? -8.003 -1.485 2.603 1.00 97.81 173 VAL A C 1
ATOM 1291 O O . VAL A 1 173 ? -6.895 -1.876 2.968 1.00 97.81 173 VAL A O 1
ATOM 1294 N N . ARG A 1 174 ? -8.233 -0.199 2.350 1.00 98.31 174 ARG A N 1
ATOM 1295 C CA . ARG A 1 174 ? -7.333 0.900 2.706 1.00 98.31 174 ARG A CA 1
ATOM 1296 C C . ARG A 1 174 ? -7.845 1.563 3.972 1.00 98.31 174 ARG A C 1
ATOM 1298 O O . ARG A 1 174 ? -9.035 1.847 4.083 1.00 98.31 174 ARG A O 1
ATOM 1305 N N . VAL A 1 175 ? -6.945 1.817 4.909 1.00 98.56 175 VAL A N 1
ATOM 1306 C CA . VAL A 1 175 ? -7.246 2.460 6.185 1.00 98.56 175 VAL A CA 1
ATOM 1307 C C . VAL A 1 175 ? -6.388 3.707 6.302 1.00 98.56 175 VAL A C 1
ATOM 1309 O O . VAL A 1 175 ? -5.163 3.616 6.245 1.00 98.56 175 VAL A O 1
ATOM 1312 N N . THR A 1 176 ? -7.024 4.855 6.507 1.00 98.38 176 THR A N 1
ATOM 1313 C CA . THR A 1 176 ? -6.341 6.106 6.853 1.00 98.38 176 THR A CA 1
ATOM 1314 C C . THR A 1 176 ? -6.773 6.526 8.245 1.00 98.38 176 THR A C 1
ATOM 1316 O O . THR A 1 176 ? -7.968 6.621 8.527 1.00 98.38 176 THR A O 1
ATOM 1319 N N . ALA A 1 177 ? -5.806 6.775 9.119 1.00 97.50 177 ALA A N 1
ATOM 1320 C CA . ALA A 1 177 ? -6.050 7.234 10.474 1.00 97.50 177 ALA A CA 1
ATOM 1321 C C . ALA A 1 177 ? -5.845 8.738 10.571 1.00 97.50 177 ALA A C 1
ATOM 1323 O O . ALA A 1 177 ? -4.814 9.261 10.155 1.00 97.50 177 ALA A O 1
ATOM 1324 N N . TRP A 1 178 ? -6.812 9.416 11.172 1.00 96.25 178 TRP A N 1
ATOM 1325 C CA . TRP A 1 178 ? -6.799 10.851 11.392 1.00 96.25 178 TRP A CA 1
ATOM 1326 C C . TRP A 1 178 ? -6.863 11.142 12.883 1.00 96.25 178 TRP A C 1
ATOM 1328 O O . TRP A 1 178 ? -7.613 10.493 13.617 1.00 96.25 178 TRP A O 1
ATOM 1338 N N . HIS A 1 179 ? -6.134 12.153 13.336 1.00 93.06 179 HIS A N 1
ATOM 1339 C CA . HIS A 1 179 ? -6.336 12.695 14.668 1.00 93.06 179 HIS A CA 1
ATOM 1340 C C . HIS A 1 179 ? -7.727 13.333 14.731 1.00 93.06 179 HIS A C 1
ATOM 1342 O O . HIS A 1 179 ? -8.001 14.272 13.985 1.00 93.06 179 HIS A O 1
ATOM 1348 N N . SER A 1 180 ? -8.605 12.870 15.626 1.00 90.88 180 SER A N 1
ATOM 1349 C CA . SER A 1 180 ? -10.007 13.320 15.635 1.00 90.88 180 SER A CA 1
ATOM 1350 C C . SER A 1 180 ? -10.156 14.827 15.872 1.00 90.88 180 SER A C 1
ATOM 1352 O O . SER A 1 180 ? -10.986 15.455 15.227 1.00 90.88 180 SER A O 1
ATOM 1354 N N . ALA A 1 181 ? -9.341 15.410 16.761 1.00 89.00 181 ALA A N 1
ATOM 1355 C CA . ALA A 1 181 ? -9.381 16.850 17.047 1.00 89.00 181 ALA A CA 1
ATOM 1356 C C . ALA A 1 181 ? -8.622 17.721 16.024 1.00 89.00 181 ALA A C 1
ATOM 1358 O O . ALA A 1 181 ? -9.135 18.749 15.600 1.00 89.00 181 ALA A O 1
ATOM 1359 N N . LEU A 1 182 ? -7.404 17.325 15.632 1.00 88.94 182 LEU A N 1
ATOM 1360 C CA . LEU A 1 182 ? -6.524 18.133 14.779 1.00 88.94 182 LEU A CA 1
ATOM 1361 C C . LEU A 1 182 ? -6.784 17.953 13.278 1.00 88.94 182 LEU A C 1
ATOM 1363 O O . LEU A 1 182 ? -6.305 18.747 12.478 1.00 88.94 182 LEU A O 1
ATOM 1367 N N . GLY A 1 183 ? -7.486 16.889 12.875 1.00 90.19 183 GLY A N 1
ATOM 1368 C CA . GLY A 1 183 ? -7.742 16.597 11.465 1.00 90.19 183 GLY A CA 1
ATOM 1369 C C . GLY A 1 183 ? -6.491 16.236 10.656 1.00 90.19 183 GLY A C 1
ATOM 1370 O O . GLY A 1 183 ? -6.551 16.229 9.432 1.00 90.19 183 GLY A O 1
ATOM 1371 N N . THR A 1 184 ? -5.369 15.928 11.308 1.00 92.06 184 THR A N 1
ATOM 1372 C CA . THR A 1 184 ? -4.111 15.532 10.660 1.00 92.06 184 THR A CA 1
ATOM 1373 C C . THR A 1 184 ? -4.041 14.021 10.456 1.00 92.06 184 THR A C 1
ATOM 1375 O O . THR A 1 184 ? -4.566 13.253 11.264 1.00 92.06 184 THR A O 1
ATOM 1378 N N . VAL A 1 185 ? -3.389 13.572 9.380 1.00 94.25 185 VAL A N 1
ATOM 1379 C CA . VAL A 1 185 ? -3.154 12.141 9.133 1.00 94.25 185 VAL A CA 1
ATOM 1380 C C . VAL A 1 185 ? -2.095 11.623 10.107 1.00 94.25 185 VAL A C 1
ATOM 1382 O O . VAL A 1 185 ? -1.021 12.203 10.234 1.00 94.25 185 VAL A O 1
ATOM 1385 N N . LEU A 1 186 ? -2.402 10.521 10.789 1.00 94.31 186 LEU A N 1
ATOM 1386 C CA . LEU A 1 186 ? -1.516 9.853 11.748 1.00 94.31 186 LEU A CA 1
ATOM 1387 C C . LEU A 1 186 ? -0.861 8.587 11.184 1.00 94.31 186 LEU A C 1
ATOM 1389 O O . LEU A 1 186 ? 0.144 8.120 11.721 1.00 94.31 186 LEU A O 1
ATOM 1393 N N . GLY A 1 187 ? -1.442 7.999 10.138 1.00 95.44 187 GLY A N 1
ATOM 1394 C CA . GLY A 1 187 ? -0.895 6.807 9.504 1.00 95.44 187 GLY A CA 1
ATOM 1395 C C . GLY A 1 187 ? -1.845 6.152 8.512 1.00 95.44 187 GLY A C 1
ATOM 1396 O O . GLY A 1 187 ? -3.029 6.487 8.427 1.00 95.44 187 GLY A O 1
ATOM 1397 N N . HIS A 1 188 ? -1.299 5.178 7.791 1.00 97.94 188 HIS A N 1
ATOM 1398 C CA . HIS A 1 188 ? -2.013 4.368 6.813 1.00 97.94 188 HIS A CA 1
ATOM 1399 C C . HIS A 1 188 ? -1.814 2.882 7.115 1.00 97.94 188 HIS A C 1
ATOM 1401 O O . HIS A 1 188 ? -0.786 2.477 7.660 1.00 97.94 188 HIS A O 1
ATOM 1407 N N . ALA A 1 189 ? -2.791 2.064 6.740 1.00 98.31 189 ALA A N 1
ATOM 1408 C CA . ALA A 1 189 ? -2.673 0.613 6.739 1.00 98.31 189 ALA A CA 1
ATOM 1409 C C . ALA A 1 189 ? -3.442 0.011 5.570 1.00 98.31 189 ALA A C 1
ATOM 1411 O O . ALA A 1 189 ? -4.398 0.597 5.055 1.00 98.31 189 ALA A O 1
ATOM 1412 N N . HIS A 1 190 ? -3.028 -1.181 5.161 1.00 98.56 190 HIS A N 1
ATOM 1413 C CA . HIS A 1 190 ? -3.723 -1.978 4.159 1.00 98.56 190 HIS A CA 1
ATOM 1414 C C . HIS A 1 190 ? -4.251 -3.244 4.832 1.00 98.56 190 HIS A C 1
ATOM 1416 O O . HIS A 1 190 ? -3.619 -3.755 5.755 1.00 98.56 190 HIS A O 1
ATOM 1422 N N . GLY A 1 191 ? -5.410 -3.729 4.398 1.00 98.00 191 GLY A N 1
ATOM 1423 C CA . GLY A 1 191 ? -5.948 -5.013 4.828 1.00 98.00 191 GLY A CA 1
ATOM 1424 C C . GLY A 1 191 ? -5.669 -6.124 3.827 1.00 98.00 191 GLY A C 1
ATOM 1425 O O . GLY A 1 191 ? -5.474 -5.866 2.639 1.00 98.00 191 GLY A O 1
ATOM 1426 N N . ASP A 1 192 ? -5.646 -7.360 4.310 1.00 96.94 192 ASP A N 1
ATOM 1427 C CA . ASP A 1 192 ? -5.345 -8.547 3.514 1.00 96.94 192 ASP A CA 1
ATOM 1428 C C . ASP A 1 192 ? -6.599 -9.205 2.891 1.00 96.94 192 ASP A C 1
ATOM 1430 O O . ASP A 1 192 ? -7.685 -8.618 2.822 1.00 96.94 192 ASP A O 1
ATOM 1434 N N . ASP A 1 193 ? -6.454 -10.439 2.400 1.00 94.38 193 ASP A N 1
ATOM 1435 C CA . ASP A 1 193 ? -7.527 -11.259 1.829 1.00 94.38 193 ASP A CA 1
ATOM 1436 C C . ASP A 1 193 ? -8.599 -11.670 2.850 1.00 94.38 193 ASP A C 1
ATOM 1438 O O . ASP A 1 193 ? -9.645 -12.182 2.455 1.00 94.38 193 ASP A O 1
ATOM 1442 N N . ARG A 1 194 ? -8.369 -11.449 4.146 1.00 96.06 194 ARG A N 1
ATOM 1443 C CA . ARG A 1 194 ? -9.303 -11.743 5.243 1.00 96.06 194 ARG A CA 1
ATOM 1444 C C . ARG A 1 194 ? -9.946 -10.479 5.812 1.00 96.06 194 ARG A C 1
ATOM 1446 O O . ARG A 1 194 ? -10.721 -10.562 6.773 1.00 96.06 194 ARG A O 1
ATOM 1453 N N . GLY A 1 195 ? -9.639 -9.328 5.211 1.00 96.75 195 GLY A N 1
ATOM 1454 C CA . GLY A 1 195 ? -10.025 -8.008 5.692 1.00 96.75 195 GLY A CA 1
ATOM 1455 C C . GLY A 1 195 ? -9.322 -7.611 6.984 1.00 96.75 195 GLY A C 1
ATOM 1456 O O . GLY A 1 195 ? -9.743 -6.656 7.632 1.00 96.75 195 GLY A O 1
ATOM 1457 N N . GLU A 1 196 ? -8.280 -8.337 7.386 1.00 98.38 196 GLU A N 1
ATOM 1458 C CA . GLU A 1 196 ? -7.507 -8.041 8.584 1.00 98.38 196 GLU A CA 1
ATOM 1459 C C . GLU A 1 196 ? -6.419 -7.017 8.251 1.00 98.38 196 GLU A C 1
ATOM 1461 O O . GLU A 1 196 ? -5.790 -7.091 7.197 1.00 98.38 196 GLU A O 1
ATOM 1466 N N . PHE A 1 197 ? -6.182 -6.057 9.143 1.00 98.50 197 PHE A N 1
ATOM 1467 C CA . PHE A 1 197 ? -5.155 -5.031 8.975 1.00 98.50 197 PHE A CA 1
ATOM 1468 C C . PHE A 1 197 ? -4.423 -4.751 10.288 1.00 98.50 197 PHE A C 1
ATOM 1470 O O . PHE A 1 197 ? -4.971 -4.917 11.383 1.00 98.50 197 PHE A O 1
ATOM 1477 N N . LEU A 1 198 ? -3.185 -4.270 10.172 1.00 98.25 198 LEU A N 1
ATOM 1478 C CA . LEU A 1 198 ? -2.418 -3.718 11.281 1.00 98.25 198 LEU A CA 1
ATOM 1479 C C . LEU A 1 198 ? -2.025 -2.276 10.955 1.00 98.25 198 LEU A C 1
ATOM 1481 O O . LEU A 1 198 ? -1.166 -2.017 10.117 1.00 98.25 198 LEU A O 1
ATOM 1485 N N . LEU A 1 199 ? -2.654 -1.339 11.654 1.00 97.69 199 LEU A N 1
ATOM 1486 C CA . LEU A 1 199 ? -2.305 0.071 11.652 1.00 97.69 199 LEU A CA 1
ATOM 1487 C C . LEU A 1 199 ? -1.390 0.349 12.837 1.00 97.69 199 LEU A C 1
ATOM 1489 O O . LEU A 1 199 ? -1.797 0.183 13.984 1.00 97.69 199 LEU A O 1
ATOM 1493 N N . VAL A 1 200 ? -0.183 0.823 12.559 1.00 96.12 200 VAL A N 1
ATOM 1494 C CA . VAL A 1 200 ? 0.712 1.390 13.568 1.00 96.12 200 VAL A CA 1
ATOM 1495 C C . VAL A 1 200 ? 0.830 2.872 13.271 1.00 96.12 200 VAL A C 1
ATOM 1497 O O . VAL A 1 200 ? 1.120 3.261 12.141 1.00 96.12 200 VAL A O 1
ATOM 1500 N N . LEU A 1 201 ? 0.549 3.695 14.271 1.00 92.88 201 LEU A N 1
ATOM 1501 C CA . LEU A 1 201 ? 0.689 5.136 14.144 1.00 92.88 201 LEU A CA 1
ATOM 1502 C C . LEU A 1 201 ? 2.172 5.495 14.209 1.00 92.88 201 LEU A C 1
ATOM 1504 O O . LEU A 1 201 ? 2.928 4.883 14.971 1.00 92.88 201 LEU A O 1
ATOM 1508 N N . GLY A 1 202 ? 2.580 6.490 13.420 1.00 78.88 202 GLY A N 1
ATOM 1509 C CA . GLY A 1 202 ? 3.905 7.089 13.571 1.00 78.88 202 GLY A CA 1
ATOM 1510 C C . GLY A 1 202 ? 4.091 7.655 14.982 1.00 78.88 202 GLY A C 1
ATOM 1511 O O . GLY A 1 202 ? 3.122 7.785 15.736 1.00 78.88 202 GLY A O 1
ATOM 1512 N N . VAL A 1 203 ? 5.333 8.003 15.344 1.00 62.62 203 VAL A N 1
ATOM 1513 C CA . VAL A 1 203 ? 5.593 8.744 16.588 1.00 62.62 203 VAL A CA 1
ATOM 1514 C C . VAL A 1 203 ? 4.666 9.961 16.570 1.00 62.62 203 VAL A C 1
ATOM 1516 O O . VAL A 1 203 ? 4.784 10.770 15.644 1.00 62.62 203 VAL A O 1
ATOM 1519 N N . PRO A 1 204 ? 3.696 10.068 17.498 1.00 53.84 204 PRO A N 1
ATOM 1520 C CA . PRO A 1 204 ? 2.799 11.206 17.498 1.00 53.84 204 PRO A CA 1
ATOM 1521 C C . PRO A 1 204 ? 3.668 12.463 17.580 1.00 53.84 204 PRO A C 1
ATOM 1523 O O . PRO A 1 204 ? 4.652 12.454 18.331 1.00 53.84 204 PRO A O 1
ATOM 1526 N N . PRO A 1 205 ? 3.377 13.504 16.777 1.00 47.50 205 PRO A N 1
ATOM 1527 C CA . PRO A 1 205 ? 4.153 14.731 16.799 1.00 47.50 205 PRO A CA 1
ATOM 1528 C C . PRO A 1 205 ? 4.336 15.172 18.251 1.00 47.50 205 PRO A C 1
ATOM 1530 O O . PRO A 1 205 ? 3.414 15.125 19.063 1.00 47.50 205 PRO A O 1
ATOM 1533 N N . THR A 1 206 ? 5.580 15.497 18.565 1.00 45.41 206 THR A N 1
ATOM 1534 C CA . THR A 1 206 ? 6.235 15.606 19.873 1.00 45.41 206 THR A CA 1
ATOM 1535 C C . THR A 1 206 ? 5.666 16.661 20.834 1.00 45.41 206 THR A C 1
ATOM 1537 O O . THR A 1 206 ? 6.350 17.074 21.764 1.00 45.41 206 THR A O 1
ATOM 1540 N N . SER A 1 207 ? 4.414 17.092 20.690 1.00 45.25 207 SER A N 1
ATOM 1541 C CA . SER A 1 207 ? 3.780 18.057 21.596 1.00 45.25 207 SER A CA 1
ATOM 1542 C C . SER A 1 207 ? 3.299 17.456 22.917 1.00 45.25 207 SER A C 1
ATOM 1544 O O . SER A 1 207 ? 2.904 18.202 23.813 1.00 45.25 207 SER A O 1
ATOM 1546 N N . HIS A 1 208 ? 3.370 16.139 23.099 1.00 44.22 208 HIS A N 1
ATOM 1547 C CA . HIS A 1 208 ? 2.966 15.518 24.349 1.00 44.22 208 HIS A CA 1
ATOM 1548 C C . HIS A 1 208 ? 4.060 14.600 24.888 1.00 44.22 208 HIS A C 1
ATOM 1550 O O . HIS A 1 208 ? 4.139 13.422 24.548 1.00 44.22 208 HIS A O 1
ATOM 1556 N N . ALA A 1 209 ? 4.812 15.119 25.861 1.00 50.81 209 ALA A N 1
ATOM 1557 C CA . ALA A 1 209 ? 5.359 14.341 26.973 1.00 50.81 209 ALA A CA 1
ATOM 1558 C C . ALA A 1 209 ? 4.221 13.714 27.815 1.00 50.81 209 ALA A C 1
ATOM 1560 O O . ALA A 1 209 ? 4.226 13.760 29.043 1.00 50.81 209 ALA A O 1
ATOM 1561 N N . SER A 1 210 ? 3.189 13.187 27.153 1.00 56.62 210 SER A N 1
ATOM 1562 C CA . SER A 1 210 ? 2.083 12.517 27.800 1.00 56.62 210 SER A CA 1
ATOM 1563 C C . SER A 1 210 ? 2.615 11.206 28.352 1.00 56.62 210 SER A C 1
ATOM 1565 O O . SER A 1 210 ? 3.261 10.449 27.619 1.00 56.62 210 SER A O 1
ATOM 1567 N N . PRO A 1 211 ? 2.341 10.906 29.628 1.00 61.91 211 PRO A N 1
ATOM 1568 C CA . PRO A 1 211 ? 2.696 9.620 30.186 1.00 61.91 211 PRO A CA 1
ATOM 1569 C C . PRO A 1 211 ? 2.073 8.509 29.333 1.00 61.91 211 PRO A C 1
ATOM 1571 O O . PRO A 1 211 ? 0.949 8.638 28.825 1.00 61.91 211 PRO A O 1
ATOM 1574 N N . SER A 1 212 ? 2.830 7.421 29.164 1.00 65.81 212 SER A N 1
ATOM 1575 C CA . SER A 1 212 ? 2.333 6.192 28.538 1.00 65.81 212 SER A CA 1
ATOM 1576 C C . SER A 1 212 ? 0.981 5.815 29.148 1.00 65.81 212 SER A C 1
ATOM 1578 O O . SER A 1 212 ? 0.816 5.881 30.364 1.00 65.81 212 SER A O 1
ATOM 1580 N N . GLY A 1 213 ? 0.009 5.441 28.312 1.00 66.62 213 GLY A N 1
ATOM 1581 C CA . GLY A 1 213 ? -1.364 5.176 28.755 1.00 66.62 213 GLY A CA 1
ATOM 1582 C C . GLY A 1 213 ? -2.321 6.370 28.689 1.00 66.62 213 GLY A C 1
ATOM 1583 O O . GLY A 1 213 ? -3.501 6.197 28.979 1.00 66.62 213 GLY A O 1
ATOM 1584 N N . SER A 1 214 ? -1.870 7.551 28.253 1.00 82.25 214 SER A N 1
ATOM 1585 C CA . SER A 1 214 ? -2.791 8.644 27.918 1.00 82.25 214 SER A CA 1
ATOM 1586 C C . SER A 1 214 ? -3.700 8.233 26.751 1.00 82.25 214 SER A C 1
ATOM 1588 O O . SER A 1 214 ? -3.227 7.698 25.742 1.00 82.25 214 SER A O 1
ATOM 1590 N N . ALA A 1 215 ? -5.005 8.461 26.911 1.00 88.31 215 ALA A N 1
ATOM 1591 C CA . ALA A 1 215 ? -6.015 8.123 25.919 1.00 88.31 215 ALA A CA 1
ATOM 1592 C C . ALA A 1 215 ? -6.223 9.266 24.921 1.00 88.31 215 ALA A C 1
ATOM 1594 O O . ALA A 1 215 ? -6.223 10.438 25.292 1.00 88.31 215 ALA A O 1
ATOM 1595 N N . PHE A 1 216 ? -6.453 8.921 23.661 1.00 90.50 216 PHE A N 1
ATOM 1596 C CA . PHE A 1 216 ? -6.888 9.851 22.623 1.00 90.50 216 PHE A CA 1
ATOM 1597 C C . PHE A 1 216 ? -7.765 9.109 21.618 1.00 90.50 216 PHE A C 1
ATOM 1599 O O . PHE A 1 216 ? -7.820 7.880 21.610 1.00 90.50 216 PHE A O 1
ATOM 1606 N N . THR A 1 217 ? -8.482 9.841 20.773 1.00 93.75 217 THR A N 1
ATOM 1607 C CA . THR A 1 217 ? -9.322 9.227 19.745 1.00 93.75 217 THR A CA 1
ATOM 1608 C C . THR A 1 217 ? -8.724 9.441 18.367 1.00 93.75 217 THR A C 1
ATOM 1610 O O . THR A 1 217 ? -8.222 10.520 18.039 1.00 93.75 217 THR A O 1
ATOM 1613 N N . VAL A 1 218 ? -8.821 8.403 17.543 1.00 95.69 218 VAL A N 1
ATOM 1614 C CA . VAL A 1 218 ? -8.518 8.480 16.117 1.00 95.69 218 VAL A CA 1
ATOM 1615 C C . VAL A 1 218 ? -9.775 8.227 15.314 1.00 95.69 218 VAL A C 1
ATOM 1617 O O . VAL A 1 218 ? -10.585 7.366 15.653 1.00 95.69 218 VAL A O 1
ATOM 1620 N N . ARG A 1 219 ? -9.925 8.962 14.222 1.00 97.75 219 ARG A N 1
ATOM 1621 C CA . ARG A 1 219 ? -10.948 8.716 13.218 1.00 97.75 219 ARG A CA 1
ATOM 1622 C C . ARG A 1 219 ? -10.323 7.884 12.109 1.00 97.75 219 ARG A C 1
ATOM 1624 O O . ARG A 1 219 ? -9.411 8.348 11.431 1.00 97.75 219 ARG A O 1
ATOM 1631 N N . LEU A 1 220 ? -10.797 6.660 11.931 1.00 98.38 220 LEU A N 1
ATOM 1632 C CA . LEU A 1 220 ? -10.390 5.788 10.837 1.00 98.38 220 LEU A CA 1
ATOM 1633 C C . LEU A 1 220 ? -11.336 5.989 9.657 1.00 98.38 220 LEU A C 1
ATOM 1635 O O . LEU A 1 220 ? -12.551 5.903 9.822 1.00 98.38 220 LEU A O 1
ATOM 1639 N N . THR A 1 221 ? -10.778 6.212 8.473 1.00 98.50 221 THR A N 1
ATOM 1640 C CA . THR A 1 221 ? -11.493 6.120 7.199 1.00 98.50 221 THR A CA 1
ATOM 1641 C C . THR A 1 221 ? -11.110 4.805 6.537 1.00 98.50 221 THR A C 1
ATOM 1643 O O . THR A 1 221 ? -9.938 4.579 6.238 1.00 98.50 221 THR A O 1
ATOM 1646 N N . LEU A 1 222 ? -12.100 3.943 6.326 1.00 98.44 222 LEU A N 1
ATOM 1647 C CA . LEU A 1 222 ? -11.974 2.662 5.639 1.00 98.44 222 LEU A CA 1
ATOM 1648 C C . LEU A 1 222 ? -12.455 2.839 4.202 1.00 98.44 222 LEU A C 1
ATOM 1650 O O . LEU A 1 222 ? -13.520 3.419 3.994 1.00 98.44 222 LEU A O 1
ATOM 1654 N N . ALA A 1 223 ? -11.701 2.337 3.229 1.00 98.19 223 ALA A N 1
ATOM 1655 C CA . ALA A 1 223 ? -12.086 2.354 1.822 1.00 98.19 223 ALA A CA 1
ATOM 1656 C C . ALA A 1 223 ? -11.813 1.000 1.164 1.00 98.19 223 ALA A C 1
ATOM 1658 O O . ALA A 1 223 ? -10.718 0.455 1.303 1.00 98.19 223 ALA A O 1
ATOM 1659 N N . ALA A 1 224 ? -12.781 0.456 0.433 1.00 96.81 224 ALA A N 1
ATOM 1660 C CA . ALA A 1 224 ? -12.614 -0.772 -0.343 1.00 96.81 224 ALA A CA 1
ATOM 1661 C C . ALA A 1 224 ? -13.506 -0.757 -1.588 1.00 96.81 224 ALA A C 1
ATOM 1663 O O . ALA A 1 224 ? -14.296 0.165 -1.801 1.00 96.81 224 ALA A O 1
ATOM 1664 N N . ARG A 1 225 ? -13.375 -1.779 -2.435 1.00 93.44 225 ARG A N 1
ATOM 1665 C CA . ARG A 1 225 ? -14.276 -1.964 -3.578 1.00 93.44 225 ARG A CA 1
ATOM 1666 C C . ARG A 1 225 ? -15.696 -2.247 -3.089 1.00 93.44 225 ARG A C 1
ATOM 1668 O O . ARG A 1 225 ? -15.873 -3.082 -2.209 1.00 93.44 225 ARG A O 1
ATOM 1675 N N . SER A 1 226 ? -16.688 -1.603 -3.702 1.00 84.88 226 SER A N 1
ATOM 1676 C CA . SER A 1 226 ? -18.111 -1.835 -3.398 1.00 84.88 226 SER A CA 1
ATOM 1677 C C . SER A 1 226 ? -18.595 -3.215 -3.838 1.00 84.88 226 SER A C 1
ATOM 1679 O O . SER A 1 226 ? -19.488 -3.788 -3.225 1.00 84.88 226 SER A O 1
ATOM 1681 N N . THR A 1 227 ? -17.986 -3.762 -4.889 1.00 79.06 227 THR A N 1
ATOM 1682 C CA . THR A 1 227 ? -18.363 -5.057 -5.456 1.00 79.06 227 THR A CA 1
ATOM 1683 C C . THR A 1 227 ? -17.114 -5.925 -5.575 1.00 79.06 227 THR A C 1
ATOM 1685 O O . THR A 1 227 ? -16.073 -5.426 -6.028 1.00 79.06 227 THR A O 1
ATOM 1688 N N . PRO A 1 228 ? -17.176 -7.217 -5.200 1.00 71.31 228 PRO A N 1
ATOM 1689 C CA . PRO A 1 228 ? -16.124 -8.163 -5.545 1.00 71.31 228 PRO A CA 1
ATOM 1690 C C . PRO A 1 228 ? -15.887 -8.113 -7.059 1.00 71.31 228 PRO A C 1
ATOM 1692 O O . PRO A 1 228 ? -16.856 -7.969 -7.812 1.00 71.31 228 PRO A O 1
ATOM 1695 N N . PRO A 1 229 ? -14.639 -8.209 -7.546 1.00 69.31 229 PRO A N 1
ATOM 1696 C CA . PRO A 1 229 ? -14.442 -8.282 -8.982 1.00 69.31 229 PRO A CA 1
ATOM 1697 C C . PRO A 1 229 ? -15.166 -9.509 -9.543 1.00 69.31 229 PRO A C 1
ATOM 1699 O O . PRO A 1 229 ? -15.344 -10.502 -8.827 1.00 69.31 229 PRO A O 1
ATOM 1702 N N . PRO A 1 230 ? -15.590 -9.448 -10.815 1.00 67.19 230 PRO A N 1
ATOM 1703 C CA . PRO A 1 230 ? -16.250 -10.571 -11.460 1.00 67.19 230 PRO A CA 1
ATOM 1704 C C . PRO A 1 230 ? -15.396 -11.830 -11.310 1.00 67.19 230 PRO A C 1
ATOM 1706 O O . PRO A 1 230 ? -14.166 -11.761 -11.379 1.00 67.19 230 PRO A O 1
ATOM 1709 N N . ALA A 1 231 ? -16.054 -12.974 -11.092 1.00 61.75 231 ALA A N 1
ATOM 1710 C CA . ALA A 1 231 ? -15.380 -14.263 -11.028 1.00 61.75 231 ALA A CA 1
ATOM 1711 C C . ALA A 1 231 ? -14.541 -14.426 -12.301 1.00 61.75 231 ALA A C 1
ATOM 1713 O O . ALA A 1 231 ? -15.081 -14.495 -13.405 1.00 61.75 231 ALA A O 1
ATOM 1714 N N . GLY A 1 232 ? -13.218 -14.390 -12.151 1.00 59.16 232 GLY A N 1
ATOM 1715 C CA . GLY A 1 232 ? -12.333 -14.413 -13.303 1.00 59.16 232 GLY A CA 1
ATOM 1716 C C . GLY A 1 232 ? -12.333 -15.781 -13.997 1.00 59.16 232 GLY A C 1
ATOM 1717 O O . GLY A 1 232 ? -13.003 -16.732 -13.582 1.00 59.16 232 GLY A O 1
ATOM 1718 N N . SER A 1 233 ? -11.559 -15.895 -15.077 1.00 56.69 233 SER A N 1
ATOM 1719 C CA . SER A 1 233 ? -11.377 -17.151 -15.813 1.00 56.69 233 SER A CA 1
ATOM 1720 C C . SER A 1 233 ? -10.912 -18.303 -14.904 1.00 56.69 233 SER A C 1
ATOM 1722 O O . SER A 1 233 ? -10.373 -18.083 -13.816 1.00 56.69 233 SER A O 1
ATOM 1724 N N . ALA A 1 234 ? -11.051 -19.554 -15.359 1.00 54.44 234 ALA A N 1
ATOM 1725 C CA . ALA A 1 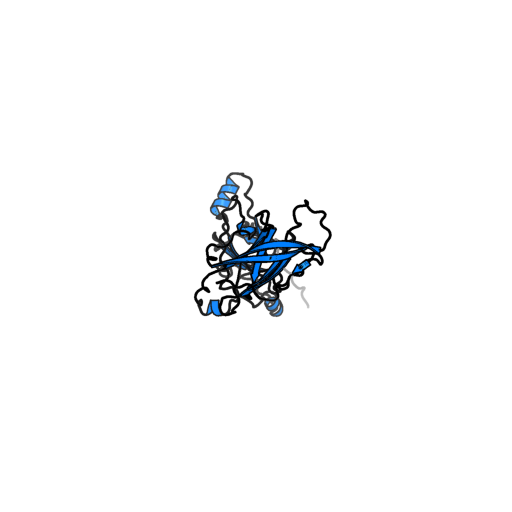234 ? -10.605 -20.737 -14.608 1.00 54.44 234 ALA A CA 1
ATOM 1726 C C . ALA A 1 234 ? -9.138 -20.644 -14.127 1.00 54.44 234 ALA A C 1
ATOM 1728 O O . ALA A 1 234 ? -8.819 -21.131 -13.048 1.00 54.44 234 ALA A O 1
ATOM 1729 N N . VAL A 1 235 ? -8.273 -19.948 -14.878 1.00 53.28 235 VAL A N 1
ATOM 1730 C CA . VAL A 1 235 ? -6.867 -19.684 -14.518 1.00 53.28 235 VAL A CA 1
ATOM 1731 C C . VAL A 1 235 ? -6.752 -18.757 -13.302 1.00 53.28 235 VAL A C 1
ATOM 1733 O O . VAL A 1 235 ? -5.930 -18.987 -12.422 1.00 53.28 235 VAL A O 1
ATOM 1736 N N . THR A 1 236 ? -7.612 -17.745 -13.199 1.00 61.28 236 THR A N 1
ATOM 1737 C CA . THR A 1 236 ? -7.645 -16.824 -12.047 1.00 61.28 236 THR A CA 1
ATOM 1738 C C . THR A 1 236 ? -8.381 -17.389 -10.831 1.00 61.28 236 THR A C 1
ATOM 1740 O O . THR A 1 236 ? -8.264 -16.843 -9.740 1.00 61.28 236 THR A O 1
ATOM 1743 N N . ARG A 1 237 ? -9.113 -18.503 -10.977 1.00 62.88 237 ARG A N 1
ATOM 1744 C CA . ARG A 1 237 ? -9.866 -19.119 -9.871 1.00 62.88 237 ARG A CA 1
ATOM 1745 C C . ARG A 1 237 ? -8.958 -19.639 -8.750 1.00 62.88 237 ARG A C 1
ATOM 1747 O O . ARG A 1 237 ? -9.385 -19.686 -7.602 1.00 62.88 237 ARG A O 1
ATOM 1754 N N . HIS A 1 238 ? -7.725 -20.022 -9.076 1.00 72.38 238 HIS A N 1
ATOM 1755 C CA . HIS A 1 238 ? -6.743 -20.524 -8.106 1.00 72.38 238 HIS A CA 1
ATOM 1756 C C . HIS A 1 238 ? -5.745 -19.462 -7.639 1.00 72.38 238 HIS A C 1
ATOM 1758 O O . HIS A 1 238 ? -4.890 -19.754 -6.809 1.00 72.38 238 HIS A O 1
ATOM 1764 N N . ASP A 1 239 ? -5.850 -18.243 -8.160 1.00 79.56 239 ASP A N 1
ATOM 1765 C CA . ASP A 1 239 ? -4.992 -17.129 -7.797 1.00 79.56 239 ASP A CA 1
ATOM 1766 C C . ASP A 1 239 ? -5.604 -16.386 -6.590 1.00 79.56 239 ASP A C 1
ATOM 1768 O O . ASP A 1 239 ? -6.561 -15.625 -6.765 1.00 79.56 239 ASP A O 1
ATOM 1772 N N . PRO A 1 240 ? -5.075 -16.555 -5.357 1.00 82.38 240 PRO A N 1
ATOM 1773 C CA . PRO A 1 240 ? -5.582 -15.859 -4.173 1.00 82.38 240 PRO A CA 1
ATOM 1774 C C . PRO A 1 240 ? -5.436 -14.336 -4.258 1.00 82.38 240 PRO A C 1
ATOM 1776 O O . PRO A 1 240 ? -6.003 -13.629 -3.432 1.00 82.38 240 PRO A O 1
ATOM 1779 N N . PHE A 1 241 ? -4.689 -13.817 -5.227 1.00 87.00 241 PHE A N 1
ATOM 1780 C CA . PHE A 1 241 ? -4.412 -12.402 -5.434 1.00 87.00 241 PHE A CA 1
ATOM 1781 C C . PHE A 1 241 ? -5.073 -11.849 -6.704 1.00 87.00 241 PHE A C 1
ATOM 1783 O O . PHE A 1 241 ? -4.816 -10.700 -7.068 1.00 87.00 241 PHE A O 1
ATOM 1790 N N . ALA A 1 242 ? -5.928 -12.635 -7.372 1.00 84.69 242 ALA A N 1
ATOM 1791 C CA . ALA A 1 242 ? -6.566 -12.263 -8.636 1.00 84.69 242 ALA A CA 1
ATOM 1792 C C . ALA A 1 242 ? -7.368 -10.960 -8.535 1.00 84.69 242 ALA A C 1
ATOM 1794 O O . ALA A 1 242 ? -7.471 -10.202 -9.499 1.00 84.69 242 ALA A O 1
ATOM 1795 N N . ASP A 1 243 ? -7.930 -10.697 -7.357 1.00 88.44 243 ASP A N 1
ATOM 1796 C CA . ASP A 1 243 ? -8.752 -9.533 -7.071 1.00 88.44 243 ASP A CA 1
ATOM 1797 C C . ASP A 1 243 ? -7.986 -8.354 -6.465 1.00 88.44 243 ASP A C 1
ATOM 1799 O O . ASP A 1 243 ? -8.622 -7.350 -6.134 1.00 88.44 243 ASP A O 1
ATOM 1803 N N . LEU A 1 244 ? -6.652 -8.412 -6.360 1.00 91.81 244 LEU A N 1
ATOM 1804 C CA . LEU A 1 244 ? -5.873 -7.262 -5.903 1.00 91.81 244 LEU A CA 1
ATOM 1805 C C . LEU A 1 244 ? -6.176 -6.017 -6.759 1.00 91.81 244 LEU A C 1
ATOM 1807 O O . LEU A 1 244 ? -6.238 -6.106 -7.996 1.00 91.81 244 LEU A O 1
ATOM 1811 N N . PRO A 1 245 ? -6.348 -4.839 -6.133 1.00 93.88 245 PRO A N 1
ATOM 1812 C CA . PRO A 1 245 ? -6.441 -3.586 -6.862 1.00 93.88 245 PRO A CA 1
ATOM 1813 C C . PRO A 1 245 ? -5.155 -3.315 -7.630 1.00 93.88 245 PRO A C 1
ATOM 1815 O O . PRO A 1 245 ? -4.071 -3.375 -7.059 1.00 93.88 245 PRO A O 1
ATOM 1818 N N . LEU A 1 246 ? -5.295 -3.036 -8.928 1.00 94.50 246 LEU A N 1
ATOM 1819 C CA . LEU A 1 246 ? -4.196 -2.534 -9.738 1.00 94.50 246 LEU A CA 1
ATOM 1820 C C . LEU A 1 246 ? -3.957 -1.073 -9.360 1.00 94.50 246 LEU A C 1
ATOM 1822 O O . LEU A 1 246 ? -4.856 -0.246 -9.494 1.00 94.50 246 LEU A O 1
ATOM 1826 N N . GLU A 1 247 ? -2.758 -0.776 -8.883 1.00 96.88 247 GLU A N 1
ATOM 1827 C CA . GLU A 1 247 ? -2.325 0.574 -8.545 1.00 96.88 247 GLU A CA 1
ATOM 1828 C C . GLU A 1 247 ? -1.398 1.075 -9.651 1.00 96.88 247 GLU A C 1
ATOM 1830 O O . GLU A 1 247 ? -0.360 0.469 -9.923 1.00 96.88 247 GLU A O 1
ATOM 1835 N N . VAL A 1 248 ? -1.781 2.159 -10.318 1.00 97.31 248 VAL A N 1
ATOM 1836 C CA . VAL A 1 248 ? -1.005 2.714 -11.429 1.00 97.31 248 VAL A CA 1
ATOM 1837 C C . VAL A 1 248 ? -0.035 3.740 -10.868 1.00 97.31 248 VAL A C 1
ATOM 1839 O O . VAL A 1 248 ? -0.450 4.765 -10.330 1.00 97.31 248 VAL A O 1
ATOM 1842 N N . LEU A 1 249 ? 1.261 3.453 -10.964 1.00 97.12 249 LEU A N 1
ATOM 1843 C CA . LEU A 1 249 ? 2.284 4.401 -10.546 1.00 97.12 249 LEU A CA 1
ATOM 1844 C C . LEU A 1 249 ? 2.344 5.557 -11.547 1.00 97.12 249 LEU A C 1
ATOM 1846 O O . LEU A 1 249 ? 2.248 5.328 -12.756 1.00 97.12 249 LEU A O 1
ATOM 1850 N N . PRO A 1 250 ? 2.578 6.790 -11.081 1.00 96.12 250 PRO A N 1
ATOM 1851 C CA . PRO A 1 250 ? 2.734 7.908 -11.983 1.00 96.12 250 PRO A CA 1
ATOM 1852 C C . PRO A 1 250 ? 4.101 7.828 -12.699 1.00 96.12 250 PRO A C 1
ATOM 1854 O O . PRO A 1 250 ? 4.979 7.033 -12.309 1.00 96.12 250 PRO A O 1
ATOM 1857 N N . PRO A 1 251 ? 4.310 8.607 -13.775 1.00 92.19 251 PRO A N 1
ATOM 1858 C CA . PRO A 1 251 ? 5.580 8.644 -14.494 1.00 92.19 251 PRO A CA 1
ATOM 1859 C C . PRO A 1 251 ? 6.781 8.913 -13.578 1.00 92.19 251 PRO A C 1
ATOM 1861 O O . PRO A 1 251 ? 6.667 9.463 -12.488 1.00 92.19 251 PRO A O 1
ATOM 1864 N N . VAL A 1 252 ? 7.975 8.507 -14.005 1.00 87.75 252 VAL A N 1
ATOM 1865 C CA . VAL A 1 252 ? 9.192 8.801 -13.233 1.00 87.75 252 VAL A CA 1
ATOM 1866 C C . VAL A 1 252 ? 9.386 10.320 -13.146 1.00 87.75 252 VAL A C 1
ATOM 1868 O O . VAL A 1 252 ? 9.284 11.011 -14.155 1.00 87.75 252 VAL A O 1
ATOM 1871 N N . GLY A 1 253 ? 9.691 10.826 -11.949 1.00 86.38 253 GLY A N 1
ATOM 1872 C CA . GLY A 1 253 ? 9.952 12.249 -11.704 1.00 86.38 253 GLY A CA 1
ATOM 1873 C C . GLY A 1 253 ? 8.739 13.058 -11.235 1.00 86.38 253 GLY A C 1
ATOM 1874 O O . GLY A 1 253 ? 8.909 14.209 -10.847 1.00 86.38 253 GLY A O 1
ATOM 1875 N N . THR A 1 254 ? 7.540 12.475 -11.212 1.00 92.12 254 THR A N 1
ATOM 1876 C CA . THR A 1 254 ? 6.364 13.093 -10.580 1.00 92.12 254 THR A CA 1
ATOM 1877 C C . THR A 1 254 ? 6.267 12.693 -9.100 1.00 92.12 254 THR A C 1
ATOM 1879 O O . THR A 1 254 ? 6.769 11.622 -8.744 1.00 92.12 254 THR A O 1
ATOM 1882 N N . PRO A 1 255 ? 5.594 13.485 -8.239 1.00 94.56 255 PRO A N 1
ATOM 1883 C CA . PRO A 1 255 ? 5.212 13.038 -6.896 1.00 94.56 255 PRO A CA 1
ATOM 1884 C C . PRO A 1 255 ? 4.507 11.675 -6.946 1.00 94.56 255 PRO A C 1
ATOM 1886 O O . PRO A 1 255 ? 3.734 11.418 -7.871 1.00 94.56 255 PRO A O 1
ATOM 1889 N N . ASP A 1 256 ? 4.816 10.791 -5.997 1.00 95.88 256 ASP A N 1
ATOM 1890 C CA . ASP A 1 256 ? 4.480 9.365 -6.086 1.00 95.88 256 ASP A CA 1
ATOM 1891 C C . ASP A 1 256 ? 3.982 8.785 -4.755 1.00 95.88 256 ASP A C 1
ATOM 1893 O O . ASP A 1 256 ? 4.578 7.882 -4.165 1.00 95.88 256 ASP A O 1
ATOM 1897 N N . ASP A 1 257 ? 2.825 9.277 -4.323 1.00 97.12 257 ASP A N 1
ATOM 1898 C CA . ASP A 1 257 ? 2.116 8.777 -3.138 1.00 97.12 257 ASP A CA 1
ATOM 1899 C C . ASP A 1 257 ? 1.582 7.344 -3.339 1.00 97.12 257 ASP A C 1
ATOM 1901 O O . ASP A 1 257 ? 1.270 6.631 -2.375 1.00 97.12 257 ASP A O 1
ATOM 1905 N N . VAL A 1 258 ? 1.489 6.892 -4.598 1.00 97.88 258 VAL A N 1
ATOM 1906 C CA . VAL A 1 258 ? 1.083 5.528 -4.947 1.00 97.88 258 VAL A CA 1
ATOM 1907 C C . VAL A 1 258 ? 2.172 4.555 -4.526 1.00 97.88 258 VAL A C 1
ATOM 1909 O O . VAL A 1 258 ? 1.869 3.571 -3.858 1.00 97.88 258 VAL A O 1
ATOM 1912 N N . SER A 1 259 ? 3.443 4.807 -4.840 1.00 97.50 259 SER A N 1
ATOM 1913 C CA . SER A 1 259 ? 4.548 3.952 -4.389 1.00 97.50 259 SER A CA 1
ATOM 1914 C C . SER A 1 259 ? 4.605 3.819 -2.868 1.00 97.50 259 SER A C 1
ATOM 1916 O O . SER A 1 259 ? 4.796 2.705 -2.364 1.00 97.50 259 SER A O 1
ATOM 1918 N N . ASP A 1 260 ? 4.328 4.905 -2.147 1.00 97.31 260 ASP A N 1
ATOM 1919 C CA . ASP A 1 260 ? 4.236 4.924 -0.684 1.00 97.31 260 ASP A CA 1
ATOM 1920 C C . ASP A 1 260 ? 2.947 4.274 -0.145 1.00 97.31 260 ASP A C 1
ATOM 1922 O O . ASP A 1 260 ? 2.814 4.026 1.052 1.00 97.31 260 ASP A O 1
ATOM 1926 N N . GLY A 1 261 ? 2.006 3.930 -1.030 1.00 96.56 261 GLY A N 1
ATOM 1927 C CA . GLY A 1 261 ? 0.742 3.272 -0.708 1.00 96.56 261 GLY A CA 1
ATOM 1928 C C . GLY A 1 261 ? -0.225 4.156 0.080 1.00 96.56 261 GLY A C 1
ATOM 1929 O O . GLY A 1 261 ? -1.094 3.629 0.780 1.00 96.56 261 GLY A O 1
ATOM 1930 N N . MET A 1 262 ? -0.070 5.476 -0.030 1.00 96.50 262 MET A N 1
ATOM 1931 C CA . MET A 1 262 ? -0.930 6.480 0.600 1.00 96.50 262 MET A CA 1
ATOM 1932 C C . MET A 1 262 ? -2.160 6.795 -0.261 1.00 96.50 262 MET A C 1
ATOM 1934 O O . MET A 1 262 ? -3.224 7.119 0.270 1.00 96.50 262 MET A O 1
ATOM 1938 N N . THR A 1 263 ? -2.050 6.645 -1.586 1.00 96.94 263 THR A N 1
ATOM 1939 C CA . THR A 1 263 ? -3.176 6.815 -2.511 1.00 96.94 263 THR A CA 1
ATOM 1940 C C . THR A 1 263 ? -4.187 5.674 -2.372 1.00 96.94 263 THR A C 1
ATOM 1942 O O . THR A 1 263 ? -3.857 4.488 -2.472 1.00 96.94 263 THR A O 1
ATOM 1945 N N . VAL A 1 264 ? -5.457 6.029 -2.168 1.00 96.00 264 VAL A N 1
ATOM 1946 C CA . VAL A 1 264 ? -6.572 5.076 -2.215 1.00 96.00 264 VAL A CA 1
ATOM 1947 C C . VAL A 1 264 ? -6.891 4.780 -3.686 1.00 96.00 264 VAL A C 1
ATOM 1949 O O . VAL A 1 264 ? -7.144 5.732 -4.419 1.00 96.00 264 VAL A O 1
ATOM 1952 N N . PRO A 1 265 ? -6.894 3.510 -4.136 1.00 94.19 265 PRO A N 1
ATOM 1953 C CA . PRO A 1 265 ? -7.221 3.182 -5.522 1.00 94.19 265 PRO A CA 1
ATOM 1954 C C . PRO A 1 265 ? -8.626 3.657 -5.909 1.00 94.19 265 PRO A C 1
ATOM 1956 O O . PRO A 1 265 ? -9.553 3.512 -5.117 1.00 94.19 265 PRO A O 1
ATOM 1959 N N . ASP A 1 266 ? -8.815 4.118 -7.147 1.00 89.56 266 ASP A N 1
ATOM 1960 C CA . ASP A 1 266 ? -10.115 4.624 -7.627 1.00 89.56 266 ASP A CA 1
ATOM 1961 C C . ASP A 1 266 ? -11.240 3.583 -7.540 1.00 89.56 266 ASP A C 1
ATOM 1963 O O . ASP A 1 266 ? -12.402 3.915 -7.316 1.00 89.56 266 ASP A O 1
ATOM 1967 N N . ALA A 1 267 ? -10.892 2.297 -7.650 1.00 89.12 267 ALA A N 1
ATOM 1968 C CA . ALA A 1 267 ? -11.840 1.198 -7.490 1.00 89.12 267 ALA A CA 1
ATOM 1969 C C . ALA A 1 267 ? -12.448 1.118 -6.072 1.00 89.12 267 ALA A C 1
ATOM 1971 O O . ALA A 1 267 ? -13.455 0.435 -5.877 1.00 89.12 267 ALA A O 1
ATOM 1972 N N . HIS A 1 268 ? -11.853 1.784 -5.077 1.00 94.12 268 HIS A N 1
ATOM 1973 C CA . HIS A 1 268 ? -12.274 1.743 -3.678 1.00 94.12 268 HIS A CA 1
ATOM 1974 C C . HIS A 1 268 ? -13.341 2.803 -3.370 1.00 94.12 268 HIS A C 1
ATOM 1976 O O . HIS A 1 268 ? -13.108 3.766 -2.632 1.00 94.12 268 HIS A O 1
ATOM 1982 N N . ALA A 1 269 ? -14.522 2.621 -3.961 1.00 94.06 269 ALA A N 1
ATOM 1983 C CA . ALA A 1 269 ? -15.646 3.547 -3.837 1.00 94.06 269 ALA A CA 1
ATOM 1984 C C . ALA A 1 269 ? -16.429 3.416 -2.515 1.00 94.06 269 ALA A C 1
ATOM 1986 O O . ALA A 1 269 ? -16.953 4.415 -2.023 1.00 94.06 269 ALA A O 1
ATOM 1987 N N . ALA A 1 270 ? -16.498 2.222 -1.913 1.00 95.38 270 ALA A N 1
ATOM 1988 C CA . ALA A 1 270 ? -17.177 2.027 -0.632 1.00 95.38 270 ALA A CA 1
ATOM 1989 C C . ALA A 1 270 ? -16.335 2.618 0.499 1.00 95.38 270 ALA A C 1
ATOM 1991 O O . ALA A 1 270 ? -15.135 2.345 0.595 1.00 95.38 270 ALA A O 1
ATOM 1992 N N . ARG A 1 271 ? -16.964 3.426 1.360 1.00 97.06 271 ARG A N 1
ATOM 1993 C CA . ARG A 1 271 ? -16.289 4.119 2.460 1.00 97.06 271 ARG A CA 1
ATOM 1994 C C . ARG A 1 271 ? -17.080 4.028 3.756 1.00 97.06 271 ARG A C 1
ATOM 1996 O O . ARG A 1 271 ? -18.301 4.117 3.758 1.00 97.06 271 ARG A O 1
ATOM 2003 N N . SER A 1 272 ? -16.359 3.913 4.864 1.00 97.50 272 SER A N 1
ATOM 2004 C CA . SER A 1 272 ? -16.907 4.007 6.219 1.00 97.50 272 SER A CA 1
ATOM 2005 C C . SER A 1 272 ? -15.952 4.804 7.095 1.00 97.50 272 SER A C 1
ATOM 2007 O O . SER A 1 272 ? -14.745 4.847 6.846 1.00 97.50 272 SER A O 1
ATOM 2009 N N . THR A 1 273 ? -16.495 5.483 8.100 1.00 97.88 273 THR A N 1
ATOM 2010 C CA . THR A 1 273 ? -15.713 6.252 9.065 1.00 97.88 273 THR A CA 1
ATOM 2011 C C . THR A 1 273 ? -16.105 5.840 10.470 1.00 97.88 273 THR A C 1
ATOM 2013 O O . THR A 1 273 ? -17.285 5.780 10.798 1.00 97.88 273 THR A O 1
ATOM 2016 N N . VAL A 1 274 ? -15.108 5.575 11.307 1.00 97.69 274 VAL A N 1
ATOM 2017 C CA . VAL A 1 274 ? -15.299 5.098 12.679 1.00 97.69 274 VAL A CA 1
ATOM 2018 C C . VAL A 1 274 ? -14.307 5.782 13.607 1.00 97.69 274 VAL A C 1
ATOM 2020 O O . VAL A 1 274 ? -13.163 6.030 13.230 1.00 97.69 274 VAL A O 1
ATOM 2023 N N . VAL A 1 275 ? -14.738 6.104 14.822 1.00 97.38 275 VAL A N 1
ATOM 2024 C CA . VAL A 1 275 ? -13.863 6.666 15.855 1.00 97.38 275 VAL A CA 1
ATOM 2025 C C . VAL A 1 275 ? -13.428 5.548 16.791 1.00 97.38 275 VAL A C 1
ATOM 2027 O O . VAL A 1 275 ? -14.261 4.798 17.295 1.00 97.38 275 VAL A O 1
ATOM 2030 N N . VAL A 1 276 ? -12.123 5.437 17.018 1.00 96.88 276 VAL A N 1
ATOM 2031 C CA . VAL A 1 276 ? -11.519 4.410 17.869 1.00 96.88 276 VAL A CA 1
ATOM 2032 C C . VAL A 1 276 ? -10.717 5.091 18.979 1.00 96.88 276 VAL A C 1
ATOM 2034 O O . VAL A 1 276 ? -9.837 5.903 18.677 1.00 96.88 276 VAL A O 1
ATOM 2037 N N . PRO A 1 277 ? -10.994 4.795 20.261 1.00 95.44 277 PRO A N 1
ATOM 2038 C CA . PRO A 1 277 ? -10.140 5.232 21.355 1.00 95.44 277 PRO A CA 1
ATOM 2039 C C . PRO A 1 277 ? -8.850 4.406 21.370 1.00 95.44 277 PRO A C 1
ATOM 2041 O O . PRO A 1 277 ? -8.886 3.179 21.281 1.00 95.44 277 PRO A O 1
ATOM 2044 N N . LEU A 1 278 ? -7.712 5.080 21.505 1.00 93.88 278 LEU A N 1
ATOM 2045 C CA . LEU A 1 278 ? -6.391 4.473 21.620 1.00 93.88 278 LEU A CA 1
ATOM 2046 C C . LEU A 1 2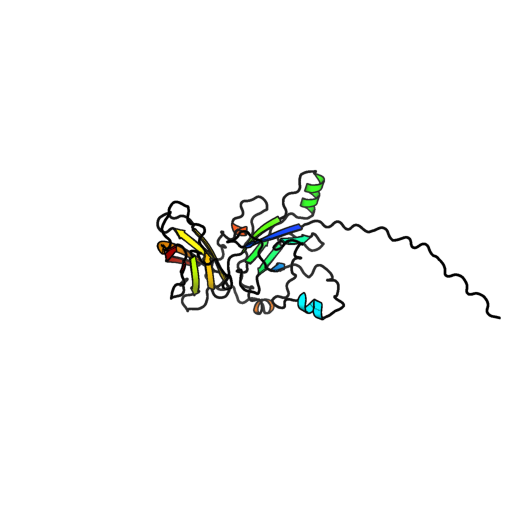78 ? -5.705 4.917 22.903 1.00 93.88 278 LEU A C 1
ATOM 2048 O O . LEU A 1 278 ? -5.954 6.006 23.415 1.00 93.88 278 LEU A O 1
ATOM 2052 N N . LEU A 1 279 ? -4.797 4.070 23.380 1.00 91.38 279 LEU A N 1
ATOM 2053 C CA . LEU A 1 279 ? -3.878 4.378 24.467 1.00 91.38 279 LEU A CA 1
ATOM 2054 C C . LEU A 1 279 ? -2.465 4.465 23.895 1.00 91.38 279 LEU A C 1
ATOM 2056 O O . LEU A 1 279 ? -2.042 3.571 23.157 1.00 91.38 279 LEU A O 1
ATOM 2060 N N . LEU A 1 280 ? -1.723 5.512 24.254 1.00 90.31 280 LEU A N 1
ATOM 2061 C CA . LEU A 1 280 ? -0.317 5.625 23.868 1.00 90.31 280 LEU A CA 1
ATOM 2062 C C . LEU A 1 280 ? 0.485 4.416 24.369 1.00 90.31 280 LEU A C 1
ATOM 2064 O O . LEU A 1 280 ? 0.393 4.029 25.536 1.00 90.31 280 LEU A O 1
ATOM 2068 N N . GLY A 1 281 ? 1.292 3.841 23.480 1.00 90.38 281 GLY A N 1
ATOM 2069 C CA . GLY A 1 281 ? 2.132 2.676 23.753 1.00 90.38 281 GLY A CA 1
ATOM 2070 C C . GLY A 1 281 ? 1.390 1.337 23.723 1.00 90.38 281 GLY A C 1
ATOM 2071 O O . GLY A 1 281 ? 1.886 0.354 24.288 1.00 90.38 281 GLY A O 1
ATOM 2072 N N . ARG A 1 282 ? 0.181 1.292 23.143 1.00 92.62 282 ARG A N 1
ATOM 2073 C CA . ARG A 1 282 ? -0.654 0.087 23.079 1.00 92.62 282 ARG A CA 1
ATOM 2074 C C . ARG A 1 282 ? -1.252 -0.142 21.694 1.00 92.62 282 ARG A C 1
ATOM 2076 O O . ARG A 1 282 ? -1.755 0.773 21.041 1.00 92.62 282 ARG A O 1
ATOM 2083 N N . LEU A 1 283 ? -1.281 -1.413 21.305 1.00 94.81 283 LEU A N 1
ATOM 2084 C CA . LEU A 1 283 ? -2.096 -1.896 20.198 1.00 94.81 283 LEU A CA 1
ATOM 2085 C C . LEU A 1 283 ? -3.462 -2.308 20.726 1.00 94.81 283 LEU A C 1
ATOM 2087 O O . LEU A 1 283 ? -3.561 -3.152 21.616 1.00 94.81 283 LEU A O 1
ATOM 2091 N N . VAL A 1 284 ? -4.508 -1.727 20.155 1.00 95.75 284 VAL A N 1
ATOM 2092 C CA . VAL A 1 284 ? -5.893 -2.057 20.482 1.00 95.75 284 VAL A CA 1
ATOM 2093 C C . VAL A 1 284 ? -6.441 -3.007 19.421 1.00 95.75 284 VAL A C 1
ATOM 2095 O O . VAL A 1 284 ? -6.192 -2.834 18.229 1.00 95.75 284 VAL A O 1
ATOM 2098 N N . SER A 1 285 ? -7.192 -4.017 19.856 1.00 96.88 285 SER A N 1
ATOM 2099 C CA . SER A 1 285 ? -7.989 -4.880 18.978 1.00 96.88 285 SER A CA 1
ATOM 2100 C C . SER A 1 285 ? -9.459 -4.716 19.358 1.00 96.88 285 SER A C 1
ATOM 2102 O O . SER A 1 285 ? -9.845 -5.195 20.426 1.00 96.88 285 SER A O 1
ATOM 2104 N N . PRO A 1 286 ? -10.266 -3.989 18.565 1.00 95.50 286 PRO A N 1
ATOM 2105 C CA . PRO A 1 286 ? -11.685 -3.823 18.852 1.00 95.50 286 PRO A CA 1
ATOM 2106 C C . PRO A 1 286 ? -12.399 -5.182 18.969 1.00 95.50 286 PRO A C 1
ATOM 2108 O O . PRO A 1 286 ? -12.061 -6.105 18.226 1.00 95.50 286 PRO A O 1
ATOM 2111 N N . PRO A 1 287 ? -13.385 -5.322 19.875 1.00 94.31 287 PRO A N 1
ATOM 2112 C CA . PRO A 1 287 ? -14.066 -6.598 20.115 1.00 94.31 287 PRO A CA 1
ATOM 2113 C C . PRO A 1 287 ? -14.979 -7.022 18.956 1.00 94.31 287 PRO A C 1
ATOM 2115 O O . PRO A 1 287 ? -15.293 -8.202 18.819 1.00 94.31 287 PRO A O 1
ATOM 2118 N N . SER A 1 288 ? -15.406 -6.072 18.122 1.00 96.56 288 SER A N 1
ATOM 2119 C CA . SER A 1 288 ? -16.214 -6.304 16.929 1.00 96.56 288 SER A CA 1
ATOM 2120 C C . SER A 1 288 ? -15.464 -5.866 15.667 1.00 96.56 288 SER A C 1
ATOM 2122 O O . SER A 1 288 ? -14.662 -4.927 15.713 1.00 96.56 288 SER A O 1
ATOM 2124 N N . PRO A 1 289 ? -15.704 -6.533 14.524 1.00 97.69 289 PRO A N 1
ATOM 2125 C CA . PRO A 1 289 ? -15.150 -6.090 13.256 1.00 97.69 289 PRO A CA 1
ATOM 2126 C C . PRO A 1 289 ? -15.779 -4.761 12.825 1.00 97.69 289 PRO A C 1
ATOM 2128 O O . PRO A 1 289 ? -16.918 -4.439 13.166 1.00 97.69 289 PRO A O 1
ATOM 2131 N N . PHE A 1 290 ? -15.042 -4.004 12.023 1.00 97.94 290 PHE A N 1
ATOM 2132 C CA . PHE A 1 290 ? -15.559 -2.810 11.375 1.00 97.94 290 PHE A CA 1
ATOM 2133 C C . PHE A 1 290 ? -16.461 -3.197 10.210 1.00 97.94 290 PHE A C 1
ATOM 2135 O O . PHE A 1 290 ? -16.096 -4.053 9.404 1.00 97.94 290 PHE A O 1
ATOM 2142 N N . ILE A 1 291 ? -17.609 -2.537 10.095 1.00 97.12 291 ILE A N 1
ATOM 2143 C CA . ILE A 1 291 ? -18.554 -2.783 9.008 1.00 97.12 291 ILE A CA 1
ATOM 2144 C C . ILE A 1 291 ? -18.316 -1.749 7.904 1.00 97.12 291 ILE A C 1
ATOM 2146 O O . ILE A 1 291 ? -18.326 -0.539 8.158 1.00 97.12 291 ILE A O 1
ATOM 2150 N N . LEU A 1 292 ? -18.093 -2.236 6.685 1.00 95.12 292 LEU A N 1
ATOM 2151 C CA . LEU A 1 292 ? -18.126 -1.430 5.468 1.00 95.12 292 LEU A CA 1
ATOM 2152 C C . LEU A 1 292 ? -19.466 -1.702 4.761 1.00 95.12 292 LEU A C 1
ATOM 2154 O O . LEU A 1 292 ? -19.741 -2.874 4.495 1.00 95.12 292 LEU A O 1
ATOM 2158 N N . PRO A 1 293 ? -20.307 -0.676 4.532 1.00 88.31 293 PRO A N 1
ATOM 2159 C CA . PRO A 1 293 ? -21.618 -0.843 3.911 1.00 88.31 293 PRO A CA 1
ATOM 2160 C C . PRO A 1 293 ? -21.530 -1.228 2.431 1.00 88.31 293 PRO A C 1
ATOM 2162 O O . PRO A 1 293 ? -20.536 -0.842 1.769 1.00 88.31 293 PRO A O 1
#

Sequence (293 aa):
MTGPLPPAPQGPFLAAAPVVRTHRLALGLQVVDALRGEPADVAVAVEEVPPSHAMPRPAVREAAAALYNPGMGLPRLTRGRHPGRFRLLFGDRVAPPVRVRVYDTARRFVPRRLEVPFASLAAVLAEEASGARPAARARRIAVFPGTAYSPQGNATGVRGRVVGPTGGPVRWVRVTAWHSALGTVLGHAHGDDRGEFLLVLGVPPTSHASPSGSAFTVRLTLAARSTPPPAGSAVTRHDPFADLPLEVLPPVGTPDDVSDGMTVPDAHAARSTVVVPLLLGRLVSPPSPFILP

Organism: NCBI:txid2820809